Protein AF-0000000086882207 (afdb_homodimer)

Foldseek 3Di:
DEKEAEAQQCQVVLLVCQVVVCVVVVAQEYEYQENCADLVSCVSQDDPRHHYAYEYDPRHPPQVSNCVSNVNRYYHDQDWDADPNFTETGHADCPCVVVVLVVPPGQEYEYEPVLDWDWDDDPNYIYTYLRHQNCPPVVWHWMWDADPVVGDIDIDTD/DEKEAEAQQCQVVLLVCQVVVCVVVVAQEYEYQENCADLVSCVSQDDPRHHYAYEYDPRHPPQVSNCVSNVNRYYHDQDWDADPNFTETGHEDCPCVVVVLVVPPGQEYEYEPVLDWDWDDDPNYIYTYLRHQNCPPVVWHWMWDADPVVGDIDIDTD

Sequence (316 aa):
MWLLISDTHDNLDKLKKLPNIIKKNSIKTIFHCGDFISPFTLKFFMYENVDFYGVFGNNDGERVILSQKSNVSIVPGPRFLEINNKKIYMMHEPYSLKAAKNSKLYDYIFFGHTHEKFHEQMNNTQIINPGEGSGWLTNQATYVIINPENNKIEFKVLMWLLISDTHDNLDKLKKLPNIIKKNSIKTIFHCGDFISPFTLKFFMYENVDFYGVFGNNDGERVILSQKSNVSIVPGPRFLEINNKKIYMMHEPYSLKAAKNSKLYDYIFFGHTHEKFHEQMNNTQIINPGEGSGWLTNQATYVIINPENNKIEFKVL

InterPro domains:
  IPR000979 Phosphodiesterase MJ0936/Vps29 [TIGR00040] (3-155)
  IPR024654 Calcineurin-like phosphoesterase domain, lpxH-type [PF12850] (3-150)
  IPR029052 Metallo-dependent phosphatase-like [G3DSA:3.60.21.10] (2-157)
  IPR029052 Metallo-dependent phosphatase-like [SSF56300] (2-156)
  IPR041802 YfcE-like, metallophosphatase domain [cd00841] (1-156)
  IPR053193 Metallophosphoesterase YfcE-like [PTHR43165] (2-155)

Organism: NCBI:txid2108365

Nearest PDB structures (foldseek):
  1s3l-assembly1_A  TM=9.178E-01  e=1.837E-16  Methanocaldococcus jannaschii
  3ck2-assembly1_A  TM=7.327E-01  e=6.158E-09  Streptococcus pneumoniae TIGR4
  2a22-assembly1_A  TM=6.889E-01  e=3.740E-09  Cryptosporidium parvum
  6vab-assembly1_C  TM=6.475E-01  e=1.079E-08  Mus musculus
  5xch-assembly2_B  TM=6.445E-01  e=1.669E-08  Entamoeba histolytica

Structure (mmCIF, N/CA/C/O backbone):
data_AF-0000000086882207-model_v1
#
loop_
_entity.id
_entity.type
_entity.pdbx_description
1 polymer Phosphoesterase
#
loop_
_atom_site.group_PDB
_atom_site.id
_atom_site.type_symbol
_atom_site.label_atom_id
_atom_site.label_alt_id
_atom_site.label_comp_id
_atom_site.label_asym_id
_atom_site.label_entity_id
_atom_site.label_seq_id
_atom_site.pdbx_PDB_ins_code
_atom_site.Cartn_x
_atom_site.Cartn_y
_atom_site.Cartn_z
_atom_site.occupancy
_atom_site.B_iso_or_equiv
_atom_site.auth_seq_id
_atom_site.auth_comp_id
_atom_site.auth_asym_id
_atom_site.auth_atom_id
_atom_site.pdbx_PDB_model_num
ATOM 1 N N . MET A 1 1 ? 6.859 26.109 9.5 1 97.44 1 MET A N 1
ATOM 2 C CA . MET A 1 1 ? 5.984 25.672 8.414 1 97.44 1 MET A CA 1
ATOM 3 C C . MET A 1 1 ? 5.484 24.25 8.656 1 97.44 1 MET A C 1
ATOM 5 O O . MET A 1 1 ? 6.145 23.453 9.336 1 97.44 1 MET A O 1
ATOM 9 N N . TRP A 1 2 ? 4.246 24.047 8.25 1 98.81 2 TRP A N 1
ATOM 10 C CA . TRP A 1 2 ? 3.643 22.719 8.328 1 98.81 2 TRP A CA 1
ATOM 11 C C . TRP A 1 2 ? 3.58 22.062 6.949 1 98.81 2 TRP A C 1
ATOM 13 O O . TRP A 1 2 ? 3.484 22.75 5.934 1 98.81 2 TRP A O 1
ATOM 23 N N . LEU A 1 3 ? 3.742 20.781 6.941 1 98.88 3 LEU A N 1
ATOM 24 C CA . LEU A 1 3 ? 3.525 19.984 5.738 1 98.88 3 LEU A CA 1
ATOM 25 C C . LEU A 1 3 ? 2.334 19.047 5.918 1 98.88 3 LEU A C 1
ATOM 27 O O . LEU A 1 3 ? 2.264 18.297 6.902 1 98.88 3 LEU A O 1
ATOM 31 N N . LEU A 1 4 ? 1.346 19.141 5.066 1 98.94 4 LEU A N 1
ATOM 32 C CA . LEU A 1 4 ? 0.179 18.266 5.031 1 98.94 4 LEU A CA 1
ATOM 33 C C . LEU A 1 4 ? 0.221 17.344 3.811 1 98.94 4 LEU A C 1
ATOM 35 O O . LEU A 1 4 ? 0.372 17.828 2.682 1 98.94 4 LEU A O 1
ATOM 39 N N . ILE A 1 5 ? 0.151 16.047 4.02 1 98.94 5 ILE A N 1
ATOM 40 C CA . ILE A 1 5 ? 0.196 15.062 2.941 1 98.94 5 ILE A CA 1
ATOM 41 C C . ILE A 1 5 ? -0.741 13.898 3.264 1 98.94 5 ILE A C 1
ATOM 43 O O . ILE A 1 5 ? -1.212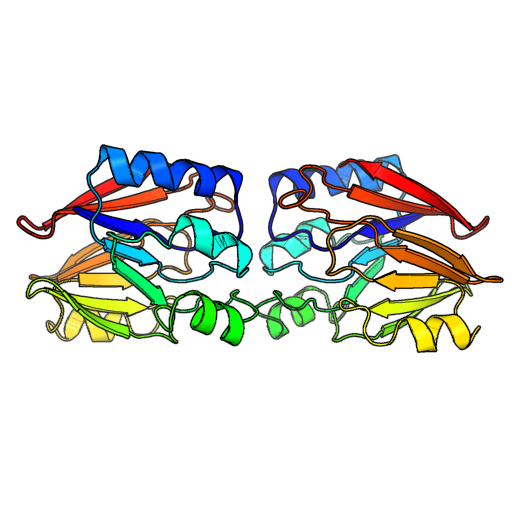 13.773 4.395 1 98.94 5 ILE A O 1
ATOM 47 N N . SER A 1 6 ? -1.17 13.164 2.303 1 98.94 6 SER A N 1
ATOM 48 C CA . SER A 1 6 ? -2.082 12.039 2.461 1 98.94 6 SER A CA 1
ATOM 49 C C . SER A 1 6 ? -1.93 11.039 1.317 1 98.94 6 SER A C 1
ATOM 51 O O . SER A 1 6 ? -1.337 11.359 0.284 1 98.94 6 SER A O 1
ATOM 53 N N . ASP A 1 7 ? -2.352 9.805 1.537 1 98.88 7 ASP A N 1
ATOM 54 C CA . ASP A 1 7 ? -2.512 8.812 0.478 1 98.88 7 ASP A CA 1
ATOM 55 C C . ASP A 1 7 ? -1.207 8.617 -0.288 1 98.88 7 ASP A C 1
ATOM 57 O O . ASP A 1 7 ? -1.186 8.688 -1.519 1 98.88 7 ASP A O 1
ATOM 61 N N . THR A 1 8 ? -0.137 8.328 0.469 1 98.81 8 THR A N 1
ATOM 62 C CA . THR A 1 8 ? 1.176 8.141 -0.138 1 98.81 8 THR A CA 1
ATOM 63 C C . THR A 1 8 ? 1.303 6.734 -0.727 1 98.81 8 THR A C 1
ATOM 65 O O . THR A 1 8 ? 2.135 6.5 -1.605 1 98.81 8 THR A O 1
ATOM 68 N N . HIS A 1 9 ? 0.56 5.766 -0.267 1 98.75 9 HIS A N 1
ATOM 69 C CA . HIS A 1 9 ? 0.37 4.457 -0.881 1 98.75 9 HIS A CA 1
ATOM 70 C C . HIS A 1 9 ? 1.707 3.822 -1.249 1 98.75 9 HIS A C 1
ATOM 72 O O . HIS A 1 9 ? 1.881 3.336 -2.369 1 98.75 9 HIS A O 1
ATOM 78 N N . ASP A 1 10 ? 2.67 3.787 -0.393 1 98.62 10 ASP A N 1
ATOM 79 C CA . ASP A 1 10 ? 3.951 3.09 -0.462 1 98.62 10 ASP A CA 1
ATOM 80 C C . ASP A 1 10 ? 4.797 3.609 -1.62 1 98.62 10 ASP A C 1
ATOM 82 O O . ASP A 1 10 ? 5.793 2.986 -1.998 1 98.62 10 ASP A O 1
ATOM 86 N N . ASN A 1 11 ? 4.441 4.746 -2.254 1 98.62 11 ASN A N 1
ATOM 87 C CA . ASN A 1 11 ? 5.25 5.203 -3.383 1 98.62 11 ASN A CA 1
ATOM 88 C C . ASN A 1 11 ? 6.582 5.785 -2.92 1 98.62 11 ASN A C 1
ATOM 90 O O . ASN A 1 11 ? 6.699 6.996 -2.723 1 98.62 11 ASN A O 1
ATOM 94 N N . LEU A 1 12 ? 7.613 4.977 -2.887 1 98.31 12 LEU A N 1
ATOM 95 C CA . LEU A 1 12 ? 8.906 5.359 -2.342 1 98.31 12 LEU A CA 1
ATOM 96 C C . LEU A 1 12 ? 9.609 6.359 -3.258 1 98.31 12 LEU A C 1
ATOM 98 O O . LEU A 1 12 ? 10.375 7.207 -2.793 1 98.31 12 LEU A O 1
ATOM 102 N N . ASP A 1 13 ? 9.336 6.262 -4.555 1 97.88 13 ASP A N 1
ATOM 103 C CA . ASP A 1 13 ? 9.938 7.23 -5.465 1 97.88 13 ASP A CA 1
ATOM 104 C C . ASP A 1 13 ? 9.531 8.656 -5.094 1 97.88 13 ASP A C 1
ATOM 106 O O . ASP A 1 13 ? 10.328 9.586 -5.199 1 97.88 13 ASP A O 1
ATOM 110 N N . LYS A 1 14 ? 8.328 8.844 -4.691 1 98.62 14 LYS A N 1
ATOM 111 C CA . LYS A 1 14 ? 7.844 10.156 -4.277 1 98.62 14 LYS A CA 1
ATOM 112 C C . LYS A 1 14 ? 8.305 10.484 -2.861 1 98.62 14 LYS A C 1
ATOM 114 O O . LYS A 1 14 ? 8.758 11.602 -2.598 1 98.62 14 LYS A O 1
ATOM 119 N N . LEU A 1 15 ? 8.273 9.5 -1.969 1 98.5 15 LEU A N 1
ATOM 120 C CA . LEU A 1 15 ? 8.578 9.727 -0.56 1 98.5 15 LEU A CA 1
ATOM 121 C C . LEU A 1 15 ? 10.039 10.109 -0.372 1 98.5 15 LEU A C 1
ATOM 123 O O . LEU A 1 15 ? 10.375 10.883 0.525 1 98.5 15 LEU A O 1
ATOM 127 N N . LYS A 1 16 ? 10.836 9.633 -1.263 1 98.12 16 LYS A N 1
ATOM 128 C CA . LYS A 1 16 ? 12.273 9.906 -1.186 1 98.12 16 LYS A CA 1
ATOM 129 C C . LYS A 1 16 ? 12.555 11.398 -1.355 1 98.12 16 LYS A C 1
ATOM 131 O O . LYS A 1 16 ? 13.648 11.867 -1.036 1 98.12 16 LYS A O 1
ATOM 136 N N . LYS A 1 17 ? 11.672 12.133 -1.793 1 98.31 17 LYS A N 1
ATOM 137 C CA . LYS A 1 17 ? 11.844 13.57 -2.016 1 98.31 17 LYS A CA 1
ATOM 138 C C . LYS A 1 17 ? 11.555 14.359 -0.744 1 98.31 17 LYS A C 1
ATOM 140 O O . LYS A 1 17 ? 11.898 15.539 -0.647 1 98.31 17 LYS A O 1
ATOM 145 N N . LEU A 1 18 ? 10.953 13.805 0.231 1 97.94 18 LEU A N 1
ATOM 146 C CA . LEU A 1 18 ? 10.422 14.492 1.402 1 97.94 18 LEU A CA 1
ATOM 147 C C . LEU A 1 18 ? 11.547 15.125 2.215 1 97.94 18 LEU A C 1
ATOM 149 O O . LEU A 1 18 ? 11.43 16.266 2.654 1 97.94 18 LEU A O 1
ATOM 153 N N . PRO A 1 19 ? 12.695 14.422 2.408 1 97.31 19 PRO A N 1
ATOM 154 C CA . PRO A 1 19 ? 13.766 15.031 3.209 1 97.31 19 PRO A CA 1
ATOM 155 C C . PRO A 1 19 ? 14.203 16.391 2.668 1 97.31 19 PRO A C 1
ATOM 157 O O . PRO A 1 19 ? 14.367 17.344 3.436 1 97.31 19 PRO A O 1
ATOM 160 N N . ASN A 1 20 ? 14.391 16.484 1.402 1 97.94 20 ASN A N 1
ATOM 161 C CA . ASN A 1 20 ? 14.781 17.75 0.798 1 97.94 20 ASN A CA 1
ATOM 162 C C . ASN A 1 20 ? 13.703 18.812 0.966 1 97.94 20 ASN A C 1
ATOM 164 O O . ASN A 1 20 ? 14.008 19.984 1.227 1 97.94 20 ASN A O 1
ATOM 168 N N . ILE A 1 21 ? 12.484 18.438 0.81 1 98.25 21 ILE A N 1
ATOM 169 C CA . ILE A 1 21 ? 11.352 19.344 0.95 1 98.25 21 ILE A CA 1
ATOM 170 C C . ILE A 1 21 ? 11.289 19.875 2.381 1 98.25 21 ILE A C 1
ATOM 172 O O . ILE A 1 21 ? 11.086 21.062 2.6 1 98.25 21 ILE A O 1
ATOM 176 N N . ILE A 1 22 ? 11.484 19 3.342 1 98.12 22 ILE A N 1
ATOM 177 C CA . ILE A 1 22 ? 11.445 19.359 4.758 1 98.12 22 ILE A CA 1
ATOM 178 C C . ILE A 1 22 ? 12.547 20.375 5.07 1 98.12 22 ILE A C 1
ATOM 180 O O . ILE A 1 22 ? 12.289 21.391 5.703 1 98.12 22 ILE A O 1
ATOM 184 N N . LYS A 1 23 ? 13.68 20.125 4.543 1 97.25 23 LYS A N 1
ATOM 185 C CA . LYS A 1 23 ? 14.82 21 4.781 1 97.25 23 LYS A CA 1
ATOM 186 C C . LYS A 1 23 ? 14.625 22.344 4.098 1 97.25 23 LYS A C 1
ATOM 188 O O . LYS A 1 23 ? 14.75 23.406 4.73 1 97.25 23 LYS A O 1
ATOM 193 N N . LYS A 1 24 ? 14.266 22.266 2.867 1 97.88 24 LYS A N 1
ATOM 194 C CA . LYS A 1 24 ? 14.164 23.469 2.045 1 97.88 24 LYS A CA 1
ATOM 195 C C . LYS A 1 24 ? 13.102 24.422 2.586 1 97.88 24 LYS A C 1
ATOM 197 O O . LYS A 1 24 ? 13.25 25.641 2.498 1 97.88 24 LYS A O 1
ATOM 202 N N . ASN A 1 25 ? 12.109 23.875 3.18 1 97.81 25 ASN A N 1
ATOM 203 C CA . ASN A 1 25 ? 10.984 24.703 3.607 1 97.81 25 ASN A CA 1
ATOM 204 C C . ASN A 1 25 ? 10.969 24.891 5.121 1 97.81 25 ASN A C 1
ATOM 206 O O . ASN A 1 25 ? 10.016 25.453 5.672 1 97.81 25 ASN A O 1
ATOM 210 N N . SER A 1 26 ? 12 24.344 5.809 1 97.56 26 SER A N 1
ATOM 211 C CA . SER A 1 26 ? 12.094 24.438 7.262 1 97.56 26 SER A CA 1
ATOM 212 C C . SER A 1 26 ? 10.828 23.922 7.938 1 97.56 26 SER A C 1
ATOM 214 O O . SER A 1 26 ? 10.258 24.594 8.797 1 97.56 26 SER A O 1
ATOM 216 N N . ILE A 1 27 ? 10.383 22.797 7.531 1 98.5 27 ILE A N 1
ATOM 217 C CA . ILE A 1 27 ? 9.18 22.156 8.062 1 98.5 27 ILE A CA 1
ATOM 218 C C . ILE A 1 27 ? 9.406 21.797 9.531 1 98.5 27 ILE A C 1
ATOM 220 O O . ILE A 1 27 ? 10.43 21.203 9.883 1 98.5 27 ILE A O 1
ATOM 224 N N . LYS A 1 28 ? 8.422 22.125 10.328 1 98.25 28 LYS A N 1
ATOM 225 C CA . LYS A 1 28 ? 8.531 21.812 11.758 1 98.25 28 LYS A CA 1
ATOM 226 C C . LYS A 1 28 ? 7.496 20.766 12.172 1 98.25 28 LYS A C 1
ATOM 228 O O . LYS A 1 28 ? 7.621 20.141 13.227 1 98.25 28 LYS A O 1
ATOM 233 N N . THR A 1 29 ? 6.43 20.641 11.414 1 98.69 29 THR A N 1
ATOM 234 C CA . THR A 1 29 ? 5.367 19.688 11.719 1 98.69 29 THR A CA 1
ATOM 235 C C . THR A 1 29 ? 4.844 19.047 10.438 1 98.69 29 THR A C 1
ATOM 237 O O . THR A 1 29 ? 4.645 19.719 9.43 1 98.69 29 THR A O 1
ATOM 240 N N . ILE A 1 30 ? 4.68 17.75 10.445 1 98.88 30 ILE A N 1
ATOM 241 C CA . ILE A 1 30 ? 4.102 16.984 9.344 1 98.88 30 ILE A CA 1
ATOM 242 C C . ILE A 1 30 ? 2.77 16.375 9.773 1 98.88 30 ILE A C 1
ATOM 244 O O . ILE A 1 30 ? 2.666 15.805 10.859 1 98.88 30 ILE A O 1
ATOM 248 N N . PHE A 1 31 ? 1.726 16.578 8.969 1 98.88 31 PHE A N 1
ATOM 249 C CA . PHE A 1 31 ? 0.43 15.922 9.109 1 98.88 31 PHE A CA 1
ATOM 250 C C . PHE A 1 31 ? 0.186 14.945 7.965 1 98.88 31 PHE A C 1
ATOM 252 O O . PHE A 1 31 ? 0.318 15.312 6.797 1 98.88 31 PHE A O 1
ATOM 259 N N . HIS A 1 32 ? -0.104 13.711 8.234 1 98.94 32 HIS A N 1
ATOM 260 C CA . HIS A 1 32 ? -0.452 12.719 7.227 1 98.94 32 HIS A CA 1
ATOM 261 C C . HIS A 1 32 ? -1.849 12.156 7.465 1 98.94 32 HIS A C 1
ATOM 263 O O . HIS A 1 32 ? -2.113 11.57 8.516 1 98.94 32 HIS A O 1
ATOM 269 N N . CYS A 1 33 ? -2.713 12.305 6.461 1 98.94 33 CYS A N 1
ATOM 270 C CA . CYS A 1 33 ? -4.121 11.984 6.652 1 98.94 33 CYS A CA 1
ATOM 271 C C . CYS A 1 33 ? -4.41 10.539 6.254 1 98.94 33 CYS A C 1
ATOM 273 O O . CYS A 1 33 ? -5.512 10.219 5.805 1 98.94 33 CYS A O 1
ATOM 275 N N . GLY A 1 34 ? -3.475 9.688 6.332 1 98.81 34 GLY A N 1
ATOM 276 C CA . GLY A 1 34 ? -3.734 8.258 6.23 1 98.81 34 GLY A CA 1
ATOM 277 C C . GLY A 1 34 ? -3.396 7.688 4.867 1 98.81 34 GLY A C 1
ATOM 278 O O . GLY A 1 34 ? -3.082 8.43 3.938 1 98.81 34 GLY A O 1
ATOM 279 N N . ASP A 1 35 ? -3.406 6.336 4.832 1 98.81 35 ASP A N 1
ATOM 280 C CA . ASP A 1 35 ? -3.027 5.52 3.684 1 98.81 35 ASP A CA 1
ATOM 281 C C . ASP A 1 35 ? -1.53 5.629 3.404 1 98.81 35 ASP A C 1
ATOM 283 O O . ASP A 1 35 ? -1.121 5.887 2.271 1 98.81 35 ASP A O 1
ATOM 287 N N . PHE A 1 36 ? -0.751 5.395 4.508 1 98.12 36 PHE A N 1
ATOM 288 C CA . PHE A 1 36 ? 0.684 5.141 4.453 1 98.12 36 PHE A CA 1
ATOM 289 C C . PHE A 1 36 ? 0.974 3.805 3.783 1 98.12 36 PHE A C 1
ATOM 291 O O . PHE A 1 36 ? 1.859 3.711 2.932 1 98.12 36 PHE A O 1
ATOM 298 N N . ILE A 1 37 ? 0.297 2.914 4.23 1 98.25 37 ILE A N 1
ATOM 299 C CA . ILE A 1 37 ? 0.248 1.495 3.895 1 98.25 37 ILE A CA 1
ATOM 300 C C . ILE A 1 37 ? 1.196 0.716 4.801 1 98.25 37 ILE A C 1
ATOM 302 O O . ILE A 1 37 ? 0.776 0.166 5.824 1 98.25 37 ILE A O 1
ATOM 306 N N . SER A 1 38 ? 2.521 0.82 4.547 1 98.38 38 SER A N 1
ATOM 307 C CA . SER A 1 38 ? 3.461 -0.106 5.172 1 98.38 38 SER A CA 1
ATOM 308 C C . SER A 1 38 ? 4.344 0.606 6.195 1 98.38 38 SER A C 1
ATOM 310 O O . SER A 1 38 ? 4.723 1.763 5.996 1 98.38 38 SER A O 1
ATOM 312 N N . PRO A 1 39 ? 4.82 -0.104 7.203 1 98.12 39 PRO A N 1
ATOM 313 C CA . PRO A 1 39 ? 5.699 0.475 8.227 1 98.12 39 PRO A CA 1
ATOM 314 C C . PRO A 1 39 ? 7.027 0.967 7.652 1 98.12 39 PRO A C 1
ATOM 316 O O . PRO A 1 39 ? 7.629 1.898 8.195 1 98.12 39 PRO A O 1
ATOM 319 N N . PHE A 1 40 ? 7.441 0.403 6.535 1 97.31 40 PHE A N 1
ATOM 320 C CA . PHE A 1 40 ? 8.758 0.783 6.035 1 97.31 40 PHE A CA 1
ATOM 321 C C . PHE A 1 40 ? 8.727 2.186 5.438 1 97.31 40 PHE A C 1
ATOM 323 O O . PHE A 1 40 ? 9.773 2.762 5.145 1 97.31 40 PHE A O 1
ATOM 330 N N . THR A 1 41 ? 7.574 2.812 5.305 1 98.12 41 THR A N 1
ATOM 331 C CA . THR A 1 41 ? 7.488 4.172 4.785 1 98.12 41 THR A CA 1
ATOM 332 C C . THR A 1 41 ? 7.715 5.191 5.902 1 98.12 41 THR A C 1
ATOM 334 O O . THR A 1 41 ? 7.957 6.371 5.633 1 98.12 41 THR A O 1
ATOM 337 N N . LEU A 1 42 ? 7.684 4.809 7.152 1 97.94 42 LEU A N 1
ATOM 338 C CA . LEU A 1 42 ? 7.672 5.715 8.297 1 97.94 42 LEU A CA 1
ATOM 339 C C . LEU A 1 42 ? 8.977 6.496 8.383 1 97.94 42 LEU A C 1
ATOM 341 O O . LEU A 1 42 ? 8.992 7.633 8.867 1 97.94 42 LEU A O 1
ATOM 345 N N . LYS A 1 43 ? 10.023 5.934 7.891 1 97.56 43 LYS A N 1
ATOM 346 C CA . LYS A 1 43 ? 11.336 6.57 7.953 1 97.56 43 LYS A CA 1
ATOM 347 C C . LYS A 1 43 ? 11.328 7.906 7.215 1 97.56 43 LYS A C 1
ATOM 349 O O . LYS A 1 43 ? 12.164 8.773 7.488 1 97.56 43 LYS A O 1
ATOM 354 N N . PHE A 1 44 ? 10.43 8.109 6.301 1 98 44 PHE A N 1
ATOM 355 C CA . PHE A 1 44 ? 10.391 9.328 5.508 1 98 44 PHE A CA 1
ATOM 356 C C . PHE A 1 44 ? 9.578 10.406 6.219 1 98 44 PHE A C 1
ATOM 358 O O . PHE A 1 44 ? 9.5 11.547 5.75 1 98 44 PHE A O 1
ATOM 365 N N . PHE A 1 45 ? 9 10.094 7.395 1 97.62 45 PHE A N 1
ATOM 366 C CA . PHE A 1 45 ? 8.141 11.039 8.102 1 97.62 45 PHE A CA 1
ATOM 367 C C . PHE A 1 45 ? 8.68 11.312 9.508 1 97.62 45 PHE A C 1
ATOM 369 O O . PHE A 1 45 ? 8.273 12.281 10.148 1 97.62 45 PHE A O 1
ATOM 376 N N . MET A 1 46 ? 9.508 10.383 9.961 1 97.25 46 MET A N 1
ATOM 377 C CA . MET A 1 46 ? 10 10.469 11.336 1 97.25 46 MET A CA 1
ATOM 378 C C . MET A 1 46 ? 11.367 11.148 11.375 1 97.25 46 MET A C 1
ATOM 380 O O . MET A 1 46 ? 12.367 10.562 10.969 1 97.25 46 MET A O 1
ATOM 384 N N . TYR A 1 47 ? 11.375 12.375 11.875 1 96.12 47 TYR A N 1
ATOM 385 C CA . TYR A 1 47 ? 12.586 13.172 12 1 96.12 47 TYR A CA 1
ATOM 386 C C . TYR A 1 47 ? 12.742 13.711 13.414 1 96.12 47 TYR A C 1
ATOM 388 O O . TYR A 1 47 ? 11.742 13.992 14.086 1 96.12 47 TYR A O 1
ATOM 396 N N . GLU A 1 48 ? 13.852 13.852 14.07 1 91.62 48 GLU A N 1
ATOM 397 C CA . GLU A 1 48 ? 14.117 14.289 15.438 1 91.62 48 GLU A CA 1
ATOM 398 C C . GLU A 1 48 ? 13.539 15.68 15.695 1 91.62 48 GLU A C 1
ATOM 400 O O . GLU A 1 48 ? 12.977 15.938 16.766 1 91.62 48 GLU A O 1
ATOM 405 N N . ASN A 1 49 ? 13.609 16.609 14.805 1 94 49 ASN A N 1
ATOM 406 C CA . ASN A 1 49 ? 13.211 17.984 15.07 1 94 49 ASN A CA 1
ATOM 407 C C . ASN A 1 49 ? 11.969 18.375 14.258 1 94 49 ASN A C 1
ATOM 409 O O . ASN A 1 49 ? 11.742 19.547 14 1 94 49 ASN A O 1
ATOM 413 N N . VAL A 1 50 ? 11.258 17.375 13.953 1 98.06 50 VAL A N 1
ATOM 414 C CA . VAL A 1 50 ? 10.016 17.609 13.219 1 98.06 50 VAL A CA 1
ATOM 415 C C . VAL A 1 50 ? 8.883 16.812 13.867 1 98.06 50 VAL A C 1
ATOM 417 O O . VAL A 1 50 ? 8.977 15.594 14.008 1 98.06 50 VAL A O 1
ATOM 420 N N . ASP A 1 51 ? 7.855 17.453 14.352 1 98.25 51 ASP A N 1
ATOM 421 C CA . ASP A 1 51 ? 6.691 16.75 14.898 1 98.25 51 ASP A CA 1
ATOM 422 C C . ASP A 1 51 ? 5.91 16.031 13.805 1 98.25 51 ASP A C 1
ATOM 424 O O . ASP A 1 51 ? 5.789 16.547 12.688 1 98.25 51 ASP A O 1
ATOM 428 N N . PHE A 1 52 ? 5.418 14.906 14.148 1 98.69 52 PHE A N 1
ATOM 429 C CA . PHE A 1 52 ? 4.648 14.117 13.195 1 98.69 52 PHE A CA 1
ATOM 430 C C . PHE A 1 52 ? 3.318 13.68 13.797 1 98.69 52 PHE A C 1
ATOM 432 O O . PHE A 1 52 ? 3.279 13.164 14.914 1 98.69 52 PHE A O 1
ATOM 439 N N . TYR A 1 53 ? 2.215 13.898 13.062 1 98.75 53 TYR A N 1
ATOM 440 C CA . TYR A 1 53 ? 0.877 13.461 13.445 1 98.75 53 TYR A CA 1
ATOM 441 C C . TYR A 1 53 ? 0.171 12.773 12.289 1 98.75 53 TYR A C 1
ATOM 443 O O . TYR A 1 53 ? 0.05 13.344 11.195 1 98.75 53 TYR A O 1
ATOM 451 N N . GLY A 1 54 ? -0.257 11.594 12.5 1 98.81 54 GLY A N 1
ATOM 452 C CA . GLY A 1 54 ? -0.949 10.852 11.461 1 98.81 54 GLY A CA 1
ATOM 453 C C . GLY A 1 54 ? -2.244 10.219 11.938 1 98.81 54 GLY A C 1
ATOM 454 O O . GLY A 1 54 ? -2.43 10 13.133 1 98.81 54 GLY A O 1
ATOM 455 N N . VAL A 1 55 ? -3.17 9.984 11.008 1 98.88 55 VAL A N 1
ATOM 456 C CA . VAL A 1 55 ? -4.332 9.133 11.234 1 98.88 55 VAL A CA 1
ATOM 457 C C . VAL A 1 55 ? -4.301 7.949 10.266 1 98.88 55 VAL A C 1
ATOM 459 O O . VAL A 1 55 ? -3.676 8.023 9.203 1 98.88 55 VAL A O 1
ATOM 462 N N . PHE A 1 56 ? -4.969 6.859 10.641 1 98.69 56 PHE A N 1
ATOM 463 C CA . PHE A 1 56 ? -5.051 5.695 9.766 1 98.69 56 PHE A CA 1
ATOM 464 C C . PHE A 1 56 ? -6.004 5.957 8.609 1 98.69 56 PHE A C 1
ATOM 466 O O . PHE A 1 56 ? -7.062 6.566 8.789 1 98.69 56 PHE A O 1
ATOM 473 N N . GLY A 1 57 ? -5.578 5.559 7.418 1 98.56 57 GLY A N 1
ATOM 474 C CA . GLY A 1 57 ? -6.484 5.484 6.281 1 98.56 57 GLY A CA 1
ATOM 475 C C . GLY A 1 57 ? -7.125 4.117 6.117 1 98.56 57 GLY A C 1
ATOM 476 O O . GLY A 1 57 ? -6.867 3.209 6.906 1 98.56 57 GLY A O 1
ATOM 477 N N . ASN A 1 58 ? -7.953 3.941 5.121 1 97.94 58 ASN A N 1
ATOM 478 C CA . ASN A 1 58 ? -8.719 2.713 4.934 1 97.94 58 ASN A CA 1
ATOM 479 C C . ASN A 1 58 ? -7.859 1.604 4.332 1 97.94 58 ASN A C 1
ATOM 481 O O . ASN A 1 58 ? -8.234 0.432 4.371 1 97.94 58 ASN A O 1
ATOM 485 N N . ASN A 1 59 ? -6.695 1.91 3.809 1 98.38 59 ASN A N 1
ATOM 486 C CA . ASN A 1 59 ? -5.848 0.886 3.209 1 98.38 59 ASN A CA 1
ATOM 487 C C . ASN A 1 59 ? -4.641 0.574 4.09 1 98.38 59 ASN A C 1
ATOM 489 O O . ASN A 1 59 ? -3.803 -0.256 3.73 1 98.38 59 ASN A O 1
ATOM 493 N N . ASP A 1 60 ? -4.465 1.223 5.168 1 98.25 60 ASP A N 1
ATOM 494 C CA . ASP A 1 60 ? -3.318 0.978 6.035 1 98.25 60 ASP A CA 1
ATOM 495 C C . ASP A 1 60 ? -3.389 -0.414 6.66 1 98.25 60 ASP A C 1
ATOM 497 O O . ASP A 1 60 ? -4.383 -0.763 7.301 1 98.25 60 ASP A O 1
ATOM 501 N N . GLY A 1 61 ? -2.367 -1.135 6.402 1 95.69 61 GLY A N 1
ATOM 502 C CA . GLY A 1 61 ? -2.18 -2.41 7.074 1 95.69 61 GLY A CA 1
ATOM 503 C C . GLY A 1 61 ? -1.226 -2.332 8.25 1 95.69 61 GLY A C 1
ATOM 504 O O . GLY A 1 61 ? -0.612 -1.289 8.492 1 95.69 61 GLY A O 1
ATOM 505 N N . GLU A 1 62 ? -1.091 -3.395 8.992 1 96.81 62 GLU A N 1
ATOM 506 C CA . GLU A 1 62 ? -0.182 -3.469 10.133 1 96.81 62 GLU A CA 1
ATOM 507 C C . GLU A 1 62 ? -0.33 -2.248 11.039 1 96.81 62 GLU A C 1
ATOM 509 O O . GLU A 1 62 ? 0.66 -1.594 11.375 1 96.81 62 GLU A O 1
ATOM 514 N N . ARG A 1 63 ? -1.571 -1.92 11.352 1 96.25 63 ARG A N 1
ATOM 515 C CA . ARG A 1 63 ? -1.899 -0.698 12.078 1 96.25 63 ARG A CA 1
ATOM 516 C C . ARG A 1 63 ? -1.201 -0.663 13.438 1 96.25 63 ARG A C 1
ATOM 518 O O . ARG A 1 63 ? -0.737 0.392 13.875 1 96.25 63 ARG A O 1
ATOM 525 N N . VAL A 1 64 ? -1.077 -1.793 14.078 1 96.88 64 VAL A N 1
ATOM 526 C CA . VAL A 1 64 ? -0.411 -1.866 15.375 1 96.88 64 VAL A CA 1
ATOM 527 C C . VAL A 1 64 ? 1.062 -1.496 15.219 1 96.88 64 VAL A C 1
ATOM 529 O O . VAL A 1 64 ? 1.587 -0.682 15.977 1 96.88 64 VAL A O 1
ATOM 532 N N . ILE A 1 65 ? 1.695 -2.057 14.242 1 97 65 ILE A N 1
ATOM 533 C CA . ILE A 1 65 ? 3.111 -1.796 14.016 1 97 65 ILE A CA 1
ATOM 534 C C . ILE A 1 65 ? 3.305 -0.348 13.57 1 97 65 ILE A C 1
ATOM 536 O O . ILE A 1 65 ? 4.227 0.331 14.031 1 97 65 ILE A O 1
ATOM 540 N N . LEU A 1 66 ? 2.482 0.131 12.672 1 97 66 LEU A N 1
ATOM 541 C CA . LEU A 1 66 ? 2.529 1.526 12.258 1 97 66 LEU A CA 1
ATOM 542 C C . LEU A 1 66 ? 2.443 2.459 13.461 1 97 66 LEU A C 1
ATOM 544 O O . LEU A 1 66 ? 3.223 3.41 13.57 1 97 66 LEU A O 1
ATOM 548 N N . SER A 1 67 ? 1.523 2.199 14.352 1 97.62 67 SER A N 1
ATOM 549 C CA . SER A 1 67 ? 1.328 3.025 15.539 1 97.62 67 SER A CA 1
ATOM 550 C C . SER A 1 67 ? 2.537 2.957 16.469 1 97.62 67 SER A C 1
ATOM 552 O O . SER A 1 67 ? 3.068 3.99 16.875 1 97.62 67 SER A O 1
ATOM 554 N N . GLN A 1 68 ? 3.035 1.768 16.719 1 97.19 68 GLN A N 1
ATOM 555 C CA . GLN A 1 68 ? 4.152 1.567 17.641 1 97.19 68 GLN A CA 1
ATOM 556 C C . GLN A 1 68 ? 5.43 2.195 17.094 1 97.19 68 GLN A C 1
ATOM 558 O O . GLN A 1 68 ? 6.133 2.912 17.812 1 97.19 68 GLN A O 1
ATOM 563 N N . LYS A 1 69 ? 5.695 2.023 15.844 1 96.56 69 LYS A N 1
ATOM 564 C CA . LYS A 1 69 ? 6.93 2.521 15.242 1 96.56 69 LYS A CA 1
ATOM 565 C C . LYS A 1 69 ? 6.895 4.039 15.102 1 96.56 69 LYS A C 1
ATOM 567 O O . LYS A 1 69 ? 7.938 4.676 14.914 1 96.56 69 LYS A O 1
ATOM 572 N N . SER A 1 70 ? 5.746 4.609 15.062 1 96.12 70 SER A N 1
ATOM 573 C CA . SER A 1 70 ? 5.609 6.059 15 1 96.12 70 SER A CA 1
ATOM 574 C C . SER A 1 70 ? 5.523 6.668 16.391 1 96.12 70 SER A C 1
ATOM 576 O O . SER A 1 70 ? 5.184 7.844 16.547 1 96.12 70 SER A O 1
ATOM 578 N N . ASN A 1 71 ? 5.773 5.859 17.5 1 96.25 71 ASN A N 1
ATOM 579 C CA . ASN A 1 71 ? 5.613 6.289 18.891 1 96.25 71 ASN A CA 1
ATOM 580 C C . ASN A 1 71 ? 4.203 6.805 19.156 1 96.25 71 ASN A C 1
ATOM 582 O O . ASN A 1 71 ? 4.031 7.871 19.75 1 96.25 71 ASN A O 1
ATOM 586 N N . VAL A 1 72 ? 3.18 6.141 18.547 1 96 72 VAL A N 1
ATOM 587 C CA . VAL A 1 72 ? 1.748 6.352 18.734 1 96 72 VAL A CA 1
ATOM 588 C C . VAL A 1 72 ? 1.342 7.703 18.156 1 96 72 VAL A C 1
ATOM 590 O O . VAL A 1 72 ? 0.459 8.375 18.688 1 96 72 VAL A O 1
ATOM 593 N N . SER A 1 73 ? 2.119 8.102 17.156 1 97.44 73 SER A N 1
ATOM 594 C CA . SER A 1 73 ? 1.779 9.344 16.484 1 97.44 73 SER A CA 1
ATOM 595 C C . SER A 1 73 ? 0.741 9.109 15.391 1 97.44 73 SER A C 1
ATOM 597 O O . SER A 1 73 ? 0.156 10.062 14.875 1 97.44 73 SER A O 1
ATOM 599 N N . ILE A 1 74 ? 0.57 7.941 15.008 1 98.56 74 ILE A N 1
ATOM 600 C CA . ILE A 1 74 ? -0.506 7.559 14.102 1 98.56 74 ILE A CA 1
ATOM 601 C C . ILE A 1 74 ? -1.63 6.891 14.891 1 98.56 74 ILE A C 1
ATOM 603 O O . ILE A 1 74 ? -1.405 5.891 15.578 1 98.56 74 ILE A O 1
ATOM 607 N N . VAL A 1 75 ? -2.787 7.355 14.781 1 98.44 75 VAL A N 1
ATOM 608 C CA . VAL A 1 75 ? -3.908 6.863 15.57 1 98.44 75 VAL A CA 1
ATOM 609 C C . VAL A 1 75 ? -5.168 6.805 14.711 1 98.44 75 VAL A C 1
ATOM 611 O O . VAL A 1 75 ? -5.191 7.355 13.602 1 98.44 75 VAL A O 1
ATOM 614 N N . PRO A 1 76 ? -6.223 6.07 15.156 1 98 76 PRO A N 1
ATOM 615 C CA . PRO A 1 76 ? -7.5 6.121 14.445 1 98 76 PRO A CA 1
ATOM 616 C C . PRO A 1 76 ? -8.109 7.52 14.414 1 98 76 PRO A C 1
ATOM 618 O O . PRO A 1 76 ? -8.039 8.25 15.414 1 98 76 PRO A O 1
ATOM 621 N N . GLY A 1 77 ? -8.641 7.93 13.266 1 97.62 77 GLY A N 1
ATOM 622 C CA . GLY A 1 77 ? -9.328 9.203 13.148 1 97.62 77 GLY A CA 1
ATOM 623 C C . GLY A 1 77 ? -10.789 9.141 13.539 1 97.62 77 GLY A C 1
ATOM 624 O O . GLY A 1 77 ? -11.352 8.047 13.68 1 97.62 77 GLY A O 1
ATOM 625 N N . PRO A 1 78 ? -11.359 10.148 13.727 1 98.19 78 PRO A N 1
ATOM 626 C CA . PRO A 1 78 ? -10.805 11.5 13.648 1 98.19 78 PRO A CA 1
ATOM 627 C C . PRO A 1 78 ? -9.969 11.867 14.875 1 98.19 78 PRO A C 1
ATOM 629 O O . PRO A 1 78 ? -10.188 11.32 15.961 1 98.19 78 PRO A O 1
ATOM 632 N N . ARG A 1 79 ? -9.031 12.719 14.617 1 98 79 ARG A N 1
ATOM 633 C CA . ARG A 1 79 ? -8.086 13.141 15.648 1 98 79 ARG A CA 1
ATOM 634 C C . ARG A 1 79 ? -8.148 14.648 15.867 1 98 79 ARG A C 1
ATOM 636 O O . ARG A 1 79 ? -8.227 15.422 14.906 1 98 79 ARG A O 1
ATOM 643 N N . PHE A 1 80 ? -8.164 15.078 17.188 1 98.06 80 PHE A N 1
ATOM 644 C CA . PHE A 1 80 ? -8.102 16.484 17.562 1 98.06 80 PHE A CA 1
ATOM 645 C C . PHE A 1 80 ? -6.719 16.844 18.094 1 98.06 80 PHE A C 1
ATOM 647 O O . PHE A 1 80 ? -6.156 16.109 18.906 1 98.06 80 PHE A O 1
ATOM 654 N N . LEU A 1 81 ? -6.199 17.938 17.562 1 98.31 81 LEU A N 1
ATOM 655 C CA . LEU A 1 81 ? -4.895 18.438 17.984 1 98.31 81 LEU A CA 1
ATOM 656 C C . LEU A 1 81 ? -4.941 19.938 18.25 1 98.31 81 LEU A C 1
ATOM 658 O O . LEU A 1 81 ? -5.746 20.641 17.641 1 98.31 81 LEU A O 1
ATOM 662 N N . GLU A 1 82 ? -4.156 20.359 19.156 1 98.06 82 GLU A N 1
ATOM 663 C CA . GLU A 1 82 ? -3.863 21.781 19.328 1 98.06 82 GLU A CA 1
ATOM 664 C C . GLU A 1 82 ? -2.363 22.047 19.234 1 98.06 82 GLU A C 1
ATOM 666 O O . GLU A 1 82 ? -1.589 21.594 20.078 1 98.06 82 GLU A O 1
ATOM 671 N N . ILE A 1 83 ? -2.004 22.734 18.188 1 96.69 83 ILE A N 1
ATOM 672 C CA . ILE A 1 83 ? -0.602 23.031 17.922 1 96.69 83 ILE A CA 1
ATOM 673 C C . ILE A 1 83 ? -0.424 24.531 17.719 1 96.69 83 ILE A C 1
ATOM 675 O O . ILE A 1 83 ? -1.05 25.125 16.844 1 96.69 83 ILE A O 1
ATOM 679 N N . ASN A 1 84 ? 0.457 25.172 18.5 1 92.88 84 ASN A N 1
ATOM 680 C CA . ASN A 1 84 ? 0.698 26.609 18.422 1 92.88 84 ASN A CA 1
ATOM 681 C C . ASN A 1 84 ? -0.607 27.406 18.469 1 92.88 84 ASN A C 1
ATOM 683 O O . ASN A 1 84 ? -0.848 28.266 17.625 1 92.88 84 ASN A O 1
ATOM 687 N N . ASN A 1 85 ? -1.557 26.953 19.312 1 95.81 85 ASN A N 1
ATOM 688 C CA . ASN A 1 85 ? -2.836 27.609 19.578 1 95.81 85 ASN A CA 1
ATOM 689 C C . ASN A 1 85 ? -3.781 27.469 18.375 1 95.81 85 ASN A C 1
ATOM 691 O O . ASN A 1 85 ? -4.688 28.297 18.203 1 95.81 85 ASN A O 1
ATOM 695 N N . LYS A 1 86 ? -3.48 26.594 17.484 1 98.12 86 LYS A N 1
ATOM 696 C CA . LYS A 1 86 ? -4.383 26.25 16.391 1 98.12 86 LYS A CA 1
ATOM 697 C C . LYS A 1 86 ? -5.094 24.938 16.656 1 98.12 86 LYS A C 1
ATOM 699 O O . LYS A 1 86 ? -4.449 23.938 17 1 98.12 86 LYS A O 1
ATOM 704 N N . LYS A 1 87 ? -6.355 25 16.578 1 98.56 87 LYS A N 1
ATOM 705 C CA . LYS A 1 87 ? -7.168 23.797 16.734 1 98.56 87 LYS A CA 1
ATOM 706 C C . LYS A 1 87 ? -7.293 23.047 15.406 1 98.56 87 LYS A C 1
ATOM 708 O O . LYS A 1 87 ? -7.816 23.594 14.43 1 98.56 87 LYS A O 1
ATOM 713 N N . ILE A 1 88 ? -6.855 21.766 15.414 1 98.69 88 ILE A N 1
ATOM 714 C CA . ILE A 1 88 ? -6.797 20.984 14.188 1 98.69 88 ILE A CA 1
ATOM 715 C C . ILE A 1 88 ? -7.648 19.719 14.336 1 98.69 88 ILE A C 1
ATOM 717 O O . ILE A 1 88 ? -7.57 19.031 15.352 1 98.69 88 ILE A O 1
ATOM 721 N N . TYR A 1 89 ? -8.516 19.453 13.359 1 98.81 89 TYR A N 1
ATOM 722 C CA . TYR A 1 89 ? -9.297 18.234 13.234 1 98.81 89 TYR A CA 1
ATOM 723 C C . TYR A 1 89 ? -8.844 17.422 12.031 1 98.81 89 TYR A C 1
ATOM 725 O O . TYR A 1 89 ? -8.914 17.875 10.891 1 98.81 89 TYR A O 1
ATOM 733 N N . MET A 1 90 ? -8.367 16.203 12.25 1 98.62 90 MET A N 1
ATOM 734 C CA . MET A 1 90 ? -7.754 15.383 11.203 1 98.62 90 MET A CA 1
ATOM 735 C C . MET A 1 90 ? -8.516 14.078 11.016 1 98.62 90 MET A C 1
ATOM 737 O O . MET A 1 90 ? -8.859 13.414 11.992 1 98.62 90 MET A O 1
ATOM 741 N N . MET A 1 91 ? -8.789 13.742 9.82 1 98.81 91 MET A N 1
ATOM 742 C CA . MET A 1 91 ? -9.43 12.477 9.469 1 98.81 91 MET A CA 1
ATOM 743 C C . MET A 1 91 ? -8.977 12 8.094 1 98.81 91 MET A C 1
ATOM 745 O O . MET A 1 91 ? -8.359 12.758 7.34 1 98.81 91 MET A O 1
ATOM 749 N N . HIS A 1 92 ? -9.234 10.773 7.848 1 98.88 92 HIS A N 1
ATOM 750 C CA . HIS A 1 92 ? -8.984 10.266 6.504 1 98.88 92 HIS A CA 1
ATOM 751 C C . HIS A 1 92 ? -10.25 10.344 5.645 1 98.88 92 HIS A C 1
ATOM 753 O O . HIS A 1 92 ? -10.336 11.172 4.742 1 98.88 92 HIS A O 1
ATOM 759 N N . GLU A 1 93 ? -11.234 9.516 5.957 1 98.5 93 GLU A N 1
ATOM 760 C CA . GLU A 1 93 ? -12.539 9.633 5.312 1 98.5 93 GLU A CA 1
ATOM 761 C C . GLU A 1 93 ? -13.297 10.859 5.812 1 98.5 93 GLU A C 1
ATOM 763 O O . GLU A 1 93 ? -13.438 11.055 7.023 1 98.5 93 GLU A O 1
ATOM 768 N N . PRO A 1 94 ? -13.781 11.586 4.934 1 98.19 94 PRO A N 1
ATOM 769 C CA . PRO A 1 94 ? -14.438 12.82 5.355 1 98.19 94 PRO A CA 1
ATOM 770 C C . PRO A 1 94 ? -15.883 12.609 5.777 1 98.19 94 PRO A C 1
ATOM 772 O O . PRO A 1 94 ? -16.766 13.383 5.398 1 98.19 94 PRO A O 1
ATOM 775 N N . TYR A 1 95 ? -16.109 11.703 6.617 1 96.69 95 TYR A N 1
ATOM 776 C CA . TYR A 1 95 ? -17.469 11.336 6.996 1 96.69 95 TYR A CA 1
ATOM 777 C C . TYR A 1 95 ? -18.109 12.406 7.867 1 96.69 95 TYR A C 1
ATOM 779 O O . TYR A 1 95 ? -19.312 12.68 7.754 1 96.69 95 TYR A O 1
ATOM 787 N N . SER A 1 96 ? -17.359 13.055 8.695 1 96.94 96 SER A N 1
ATOM 788 C CA . SER A 1 96 ? -17.906 14.039 9.625 1 96.94 96 SER A CA 1
ATOM 789 C C . SER A 1 96 ? -17.562 15.461 9.188 1 96.94 96 SER A C 1
ATOM 791 O O . SER A 1 96 ? -17.578 16.391 10 1 96.94 96 SER A O 1
ATOM 793 N N . LEU A 1 97 ? -17.219 15.555 7.93 1 96.94 97 LEU A N 1
ATOM 794 C CA . LEU A 1 97 ? -16.734 16.828 7.418 1 96.94 97 LEU A CA 1
ATOM 795 C C . LEU A 1 97 ? -17.797 17.922 7.594 1 96.94 97 LEU A C 1
ATOM 797 O O . LEU A 1 97 ? -17.484 19.016 8.078 1 96.94 97 LEU A O 1
ATOM 801 N N . LYS A 1 98 ? -19.016 17.672 7.234 1 95.81 98 LYS A N 1
ATOM 802 C CA . LYS A 1 98 ? -20.078 18.672 7.312 1 95.81 98 LYS A CA 1
ATOM 803 C C . LYS A 1 98 ? -20.281 19.156 8.75 1 95.81 98 LYS A C 1
ATOM 805 O O . LYS A 1 98 ? -20.359 20.359 8.992 1 95.81 98 LYS A O 1
ATOM 810 N N . ALA A 1 99 ? -20.344 18.219 9.633 1 96.81 99 ALA A N 1
ATOM 811 C CA . ALA A 1 99 ? -20.531 18.562 11.039 1 96.81 99 ALA A CA 1
ATOM 812 C C . ALA A 1 99 ? -19.344 19.359 11.57 1 96.81 99 ALA A C 1
ATOM 814 O O . ALA A 1 99 ? -19.516 20.344 12.297 1 96.81 99 ALA A O 1
ATOM 815 N N . ALA A 1 100 ? -18.141 18.938 11.211 1 96.62 100 ALA A N 1
ATOM 816 C CA . ALA A 1 100 ? -16.938 19.609 11.672 1 96.62 100 ALA A CA 1
ATOM 817 C C . ALA A 1 100 ? -16.875 21.047 11.18 1 96.62 100 ALA A C 1
ATOM 819 O O . ALA A 1 100 ? -16.578 21.953 11.953 1 96.62 100 ALA A O 1
ATOM 820 N N . LYS A 1 101 ? -17.156 21.203 9.914 1 93.81 101 LYS A N 1
ATOM 821 C CA . LYS A 1 101 ? -17.078 22.547 9.336 1 93.81 101 LYS A CA 1
ATOM 822 C C . LYS A 1 101 ? -18.109 23.469 9.961 1 93.81 101 LYS A C 1
ATOM 824 O O . LYS A 1 101 ? -17.844 24.641 10.203 1 93.81 101 LYS A O 1
ATOM 829 N N . ASN A 1 102 ? -19.266 22.969 10.289 1 95.06 102 ASN A N 1
ATOM 830 C CA . ASN A 1 102 ? -20.359 23.781 10.82 1 95.06 102 ASN A CA 1
ATOM 831 C C . ASN A 1 102 ? -20.172 24.047 12.312 1 95.06 102 ASN A C 1
ATOM 833 O O . ASN A 1 102 ? -20.797 24.953 12.859 1 95.06 102 ASN A O 1
ATOM 837 N N . SER A 1 103 ? -19.359 23.266 12.898 1 95.19 103 SER A N 1
ATOM 838 C CA . SER A 1 103 ? -19.156 23.422 14.336 1 95.19 103 SER A CA 1
ATOM 839 C C . SER A 1 103 ? -18.453 24.734 14.648 1 95.19 103 SER A C 1
ATOM 841 O O . SER A 1 103 ? -18.562 25.25 15.766 1 95.19 103 SER A O 1
ATOM 843 N N . LYS A 1 104 ? -17.609 25.281 13.812 1 94 104 LYS A N 1
ATOM 844 C CA . LYS A 1 104 ? -16.812 26.5 13.945 1 94 104 LYS A CA 1
ATOM 845 C C . LYS A 1 104 ? -15.797 26.359 15.086 1 94 104 LYS A C 1
ATOM 847 O O . LYS A 1 104 ? -15.391 27.359 15.68 1 94 104 LYS A O 1
ATOM 852 N N . LEU A 1 105 ? -15.438 25.109 15.336 1 96.94 10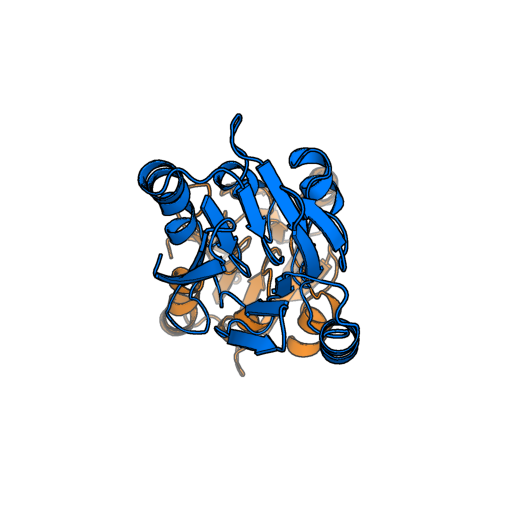5 LEU A N 1
ATOM 853 C CA . LEU A 1 105 ? -14.594 24.844 16.5 1 96.94 105 LEU A CA 1
ATOM 854 C C . LEU A 1 105 ? -13.117 24.781 16.094 1 96.94 105 LEU A C 1
ATOM 856 O O . LEU A 1 105 ? -12.234 24.891 16.953 1 96.94 105 LEU A O 1
ATOM 860 N N . TYR A 1 106 ? -12.844 24.656 14.828 1 98.19 106 TYR A N 1
ATOM 861 C CA . TYR A 1 106 ? -11.492 24.297 14.398 1 98.19 106 TYR A CA 1
ATOM 862 C C . TYR A 1 106 ? -10.906 25.391 13.508 1 98.19 106 TYR A C 1
ATOM 864 O O . TYR A 1 106 ? -11.625 26.031 12.742 1 98.19 106 TYR A O 1
ATOM 872 N N . ASP A 1 107 ? -9.625 25.594 13.648 1 98.31 107 ASP A N 1
ATOM 873 C CA . ASP A 1 107 ? -8.898 26.469 12.727 1 98.31 107 ASP A CA 1
ATOM 874 C C . ASP A 1 107 ? -8.578 25.75 11.422 1 98.31 107 ASP A C 1
ATOM 876 O O . ASP A 1 107 ? -8.594 26.359 10.352 1 98.31 107 ASP A O 1
ATOM 880 N N . TYR A 1 108 ? -8.281 24.438 11.531 1 98.69 108 TYR A N 1
ATOM 881 C CA . TYR A 1 108 ? -7.953 23.594 10.375 1 98.69 108 TYR A CA 1
ATOM 882 C C . TYR A 1 108 ? -8.703 22.281 10.43 1 98.69 108 TYR A C 1
ATOM 884 O O . TYR A 1 108 ? -8.852 21.688 11.508 1 98.69 108 TYR A O 1
ATOM 892 N N . ILE A 1 109 ? -9.211 21.812 9.297 1 98.81 109 ILE A N 1
ATOM 893 C CA . ILE A 1 109 ? -9.719 20.469 9.086 1 98.81 109 ILE A CA 1
ATOM 894 C C . ILE A 1 109 ? -8.953 19.797 7.949 1 98.81 109 ILE A C 1
ATOM 896 O O . ILE A 1 109 ? -8.93 20.297 6.824 1 98.81 109 ILE A O 1
ATOM 900 N N . PHE A 1 110 ? -8.234 18.734 8.242 1 98.88 110 PHE A N 1
ATOM 901 C CA . PHE A 1 110 ? -7.453 17.984 7.273 1 98.88 110 PHE A CA 1
ATOM 902 C C . PHE A 1 110 ? -8.109 16.625 6.984 1 98.88 110 PHE A C 1
ATOM 904 O O . PHE A 1 110 ? -8.57 15.945 7.898 1 98.88 110 PHE A O 1
ATOM 911 N N . PHE A 1 111 ? -8.227 16.266 5.727 1 98.94 111 PHE A N 1
ATOM 912 C CA . PHE A 1 111 ? -8.719 14.938 5.359 1 98.94 111 PHE A CA 1
ATOM 913 C C . PHE A 1 111 ? -8.07 14.453 4.074 1 98.94 111 PHE A C 1
ATOM 915 O O . PHE A 1 111 ? -7.285 15.18 3.455 1 98.94 111 PHE A O 1
ATOM 922 N N . GLY A 1 112 ? -8.188 13.203 3.734 1 98.75 112 GLY A N 1
ATOM 923 C CA . GLY A 1 112 ? -7.633 12.594 2.535 1 98.75 112 GLY A CA 1
ATOM 924 C C . GLY A 1 112 ? -8.609 11.672 1.826 1 98.75 112 GLY A C 1
ATOM 925 O O . GLY A 1 112 ? -9.742 12.07 1.538 1 98.75 112 GLY A O 1
ATOM 926 N N . HIS A 1 113 ? -8.281 10.562 1.389 1 98.5 113 HIS A N 1
ATOM 927 C CA . HIS A 1 113 ? -9.094 9.453 0.915 1 98.5 113 HIS A CA 1
ATOM 928 C C . HIS A 1 113 ? -9.516 9.656 -0.536 1 98.5 113 HIS A C 1
ATOM 930 O O . HIS A 1 113 ? -9.383 8.75 -1.358 1 98.5 113 HIS A O 1
ATOM 936 N N . THR A 1 114 ? -9.922 10.828 -0.889 1 98.25 114 THR A N 1
ATOM 937 C CA . THR A 1 114 ? -10.492 11.062 -2.209 1 98.25 114 THR A CA 1
ATOM 938 C C . THR A 1 114 ? -9.398 11.219 -3.258 1 98.25 114 THR A C 1
ATOM 940 O O . THR A 1 114 ? -9.664 11.156 -4.461 1 98.25 114 THR A O 1
ATOM 943 N N . HIS A 1 115 ? -8.211 11.422 -2.879 1 98.62 115 HIS A N 1
ATOM 944 C CA . HIS A 1 115 ? -7.043 11.617 -3.73 1 98.62 115 HIS A CA 1
ATOM 945 C C . HIS A 1 115 ? -7.172 12.891 -4.555 1 98.62 115 HIS A C 1
ATOM 947 O O . HIS A 1 115 ? -6.438 13.086 -5.527 1 98.62 115 HIS A O 1
ATOM 953 N N . GLU A 1 116 ? -8.078 13.703 -4.172 1 98.38 116 GLU A N 1
ATOM 954 C CA . GLU A 1 116 ? -8.328 14.945 -4.895 1 98.38 116 GLU A CA 1
ATOM 955 C C . GLU A 1 116 ? -7.988 16.156 -4.043 1 98.38 116 GLU A C 1
ATOM 957 O O . GLU A 1 116 ? -8.438 16.266 -2.896 1 98.38 116 GLU A O 1
ATOM 962 N N . LYS A 1 117 ? -7.262 17.141 -4.641 1 98.75 117 LYS A N 1
ATOM 963 C CA . LYS A 1 117 ? -6.98 18.391 -3.936 1 98.75 117 LYS A CA 1
ATOM 964 C C . LYS A 1 117 ? -8.266 19.141 -3.609 1 98.75 117 LYS A C 1
ATOM 966 O O . LYS A 1 117 ? -9.172 19.234 -4.445 1 98.75 117 LYS A O 1
ATOM 971 N N . PHE A 1 118 ? -8.297 19.609 -2.48 1 98.69 118 PHE A N 1
ATOM 972 C CA . PHE A 1 118 ? -9.453 20.391 -2.047 1 98.69 118 PHE A CA 1
ATOM 973 C C . PHE A 1 118 ? -9.039 21.453 -1.029 1 98.69 118 PHE A C 1
ATOM 975 O O . PHE A 1 118 ? -8.234 21.188 -0.139 1 98.69 118 PHE A O 1
ATOM 982 N N . HIS A 1 119 ? -9.508 22.672 -1.2 1 98.69 119 HIS A N 1
ATOM 983 C CA . HIS A 1 119 ? -9.32 23.75 -0.234 1 98.69 119 HIS A CA 1
ATOM 984 C C . HIS A 1 119 ? -10.547 24.656 -0.181 1 98.69 119 HIS A C 1
ATOM 986 O O . HIS A 1 119 ? -11.008 25.141 -1.216 1 98.69 119 HIS A O 1
ATOM 992 N N . GLU A 1 120 ? -11.031 24.797 0.977 1 97.75 120 GLU A N 1
ATOM 993 C CA . GLU A 1 120 ? -12.141 25.703 1.234 1 97.75 120 GLU A CA 1
ATOM 994 C C . GLU A 1 120 ? -11.953 26.453 2.553 1 97.75 120 GLU A C 1
ATOM 996 O O . GLU A 1 120 ? -11.508 25.859 3.543 1 97.75 120 GLU A O 1
ATOM 1001 N N . GLN A 1 121 ? -12.219 27.703 2.543 1 96.62 121 GLN A N 1
ATOM 1002 C CA . GLN A 1 121 ? -12.281 28.469 3.789 1 96.62 121 GLN A CA 1
ATOM 1003 C C . GLN A 1 121 ? -13.727 28.75 4.191 1 96.62 121 GLN A C 1
ATOM 1005 O O . GLN A 1 121 ? -14.5 29.297 3.402 1 96.62 121 GLN A O 1
ATOM 1010 N N . MET A 1 122 ? -14.062 28.328 5.277 1 95.38 122 MET A N 1
ATOM 1011 C CA . MET A 1 122 ? -15.367 28.625 5.859 1 95.38 122 MET A CA 1
ATOM 1012 C C . MET A 1 122 ? -15.219 29.359 7.184 1 95.38 122 MET A C 1
ATOM 1014 O O . MET A 1 122 ? -14.758 28.781 8.172 1 95.38 122 MET A O 1
ATOM 1018 N N . ASN A 1 123 ? -15.609 30.641 7.191 1 92.38 123 ASN A N 1
ATOM 1019 C CA . ASN A 1 123 ? -15.312 31.484 8.344 1 92.38 123 ASN A CA 1
ATOM 1020 C C . ASN A 1 123 ? -13.82 31.484 8.664 1 92.38 123 ASN A C 1
ATOM 1022 O O . ASN A 1 123 ? -12.992 31.797 7.797 1 92.38 123 ASN A O 1
ATOM 1026 N N . ASN A 1 124 ? -13.445 31.078 9.836 1 92.44 124 ASN A N 1
ATOM 1027 C CA . ASN A 1 124 ? -12.039 31.094 10.211 1 92.44 124 ASN A CA 1
ATOM 1028 C C . ASN A 1 124 ? -11.414 29.703 10.102 1 92.44 124 ASN A C 1
ATOM 1030 O O . ASN A 1 124 ? -10.289 29.484 10.562 1 92.44 124 ASN A O 1
ATOM 1034 N N . THR A 1 125 ? -12.156 28.781 9.484 1 97.31 125 THR A N 1
ATOM 1035 C CA . THR A 1 125 ? -11.68 27.406 9.391 1 97.31 125 THR A CA 1
ATOM 1036 C C . THR A 1 125 ? -11.148 27.109 7.992 1 97.31 125 THR A C 1
ATOM 1038 O O . THR A 1 125 ? -11.82 27.391 6.996 1 97.31 125 THR A O 1
ATOM 1041 N N . GLN A 1 126 ? -9.852 26.609 7.887 1 98.31 126 GLN A N 1
ATOM 1042 C CA . GLN A 1 126 ? -9.281 26.109 6.645 1 98.31 126 GLN A CA 1
ATOM 1043 C C . GLN A 1 126 ? -9.531 24.609 6.484 1 98.31 126 GLN A C 1
ATOM 1045 O O . GLN A 1 126 ? -9.156 23.812 7.348 1 98.31 126 GLN A O 1
ATOM 1050 N N . ILE A 1 127 ? -10.258 24.234 5.418 1 98.62 127 ILE A N 1
ATOM 1051 C CA . ILE A 1 127 ? -10.547 22.828 5.102 1 98.62 127 ILE A CA 1
ATOM 1052 C C . ILE A 1 127 ? -9.688 22.375 3.924 1 98.62 127 ILE A C 1
ATOM 1054 O O . ILE A 1 127 ? -9.773 22.953 2.832 1 98.62 127 ILE A O 1
ATOM 1058 N N . ILE A 1 128 ? -8.844 21.328 4.195 1 98.88 128 ILE A N 1
ATOM 1059 C CA . ILE A 1 128 ? -7.836 21.031 3.186 1 98.88 128 ILE A CA 1
ATOM 1060 C C . ILE A 1 128 ? -7.75 19.516 2.969 1 98.88 128 ILE A C 1
ATOM 1062 O O . ILE A 1 128 ? -7.672 18.75 3.93 1 98.88 128 ILE A O 1
ATOM 1066 N N . ASN A 1 129 ? -7.828 19.078 1.8 1 98.94 129 ASN A N 1
ATOM 1067 C CA . ASN A 1 129 ? -7.32 17.812 1.275 1 98.94 129 ASN A CA 1
ATOM 1068 C C . ASN A 1 129 ? -6.121 18.016 0.361 1 98.94 129 ASN A C 1
ATOM 1070 O O . ASN A 1 129 ? -6.242 18.625 -0.703 1 98.94 129 ASN A O 1
ATOM 1074 N N . PRO A 1 130 ? -5.035 17.484 0.776 1 98.94 130 PRO A N 1
ATOM 1075 C CA . PRO A 1 130 ? -3.838 17.766 -0.018 1 98.94 130 PRO A CA 1
ATOM 1076 C C . PRO A 1 130 ? -3.805 16.984 -1.333 1 98.94 130 PRO A C 1
ATOM 1078 O O . PRO A 1 130 ? -2.906 17.188 -2.152 1 98.94 130 PRO A O 1
ATOM 1081 N N . GLY A 1 131 ? -4.758 16.141 -1.645 1 98.75 131 GLY A N 1
ATOM 1082 C CA . GLY A 1 131 ? -4.699 15.211 -2.758 1 98.75 131 GLY A CA 1
ATOM 1083 C C . GLY A 1 131 ? -4.066 13.883 -2.391 1 98.75 131 GLY A C 1
ATOM 1084 O O . GLY A 1 131 ? -4.469 13.25 -1.411 1 98.75 131 GLY A O 1
ATOM 1085 N N . GLU A 1 132 ? -3.193 13.477 -3.23 1 98.94 132 GLU A N 1
ATOM 1086 C CA . GLU A 1 132 ? -2.479 12.242 -2.943 1 98.94 132 GLU A CA 1
ATOM 1087 C C . GLU A 1 132 ? -0.972 12.422 -3.094 1 98.94 132 GLU A C 1
ATOM 1089 O O . GLU A 1 132 ? -0.509 13.023 -4.07 1 98.94 132 GLU A O 1
ATOM 1094 N N . GLY A 1 133 ? -0.245 11.867 -2.127 1 98.75 133 GLY A N 1
ATOM 1095 C CA . GLY A 1 133 ? 1.207 11.93 -2.162 1 98.75 133 GLY A CA 1
ATOM 1096 C C . GLY A 1 133 ? 1.822 10.914 -3.104 1 98.75 133 GLY A C 1
ATOM 1097 O O . GLY A 1 133 ? 3.006 11 -3.438 1 98.75 133 GLY A O 1
ATOM 1098 N N . SER A 1 134 ? 0.973 9.977 -3.586 1 98.69 134 SER A N 1
ATOM 1099 C CA . SER A 1 134 ? 1.499 8.922 -4.449 1 98.69 134 SER A CA 1
ATOM 1100 C C . SER A 1 134 ? 1.447 9.336 -5.914 1 98.69 134 SER A C 1
ATOM 1102 O O . SER A 1 134 ? 2.324 8.969 -6.699 1 98.69 134 SER A O 1
ATOM 1104 N N . GLY A 1 135 ? 0.356 10.031 -6.27 1 98.44 135 GLY A N 1
ATOM 1105 C CA . GLY A 1 135 ? 0.121 10.398 -7.66 1 98.44 135 GLY A CA 1
ATOM 1106 C C . GLY A 1 135 ? -0.381 9.242 -8.5 1 98.44 135 GLY A C 1
ATOM 1107 O O . GLY A 1 135 ? -0.393 9.32 -9.734 1 98.44 135 GLY A O 1
ATOM 1108 N N . TRP A 1 136 ? -0.819 8.195 -7.973 1 98.19 136 TRP A N 1
ATOM 1109 C CA . TRP A 1 136 ? -1.184 6.996 -8.719 1 98.19 136 TRP A CA 1
ATOM 1110 C C . TRP A 1 136 ? -2.482 7.207 -9.492 1 98.19 136 TRP A C 1
ATOM 1112 O O . TRP A 1 136 ? -2.629 6.719 -10.609 1 98.19 136 TRP A O 1
ATOM 1122 N N . LEU A 1 137 ? -3.369 7.93 -8.852 1 97.75 137 LEU A N 1
ATOM 1123 C CA . LEU A 1 137 ? -4.703 7.984 -9.445 1 97.75 137 LEU A CA 1
ATOM 1124 C C . LEU A 1 137 ? -4.895 9.281 -10.227 1 97.75 137 LEU A C 1
ATOM 1126 O O . LEU A 1 137 ? -5.59 9.297 -11.242 1 97.75 137 LEU A O 1
ATOM 1130 N N . THR A 1 138 ? -4.219 10.32 -9.789 1 97.81 138 THR A N 1
ATOM 1131 C CA . THR A 1 138 ? -4.418 11.617 -10.422 1 97.81 138 THR A CA 1
ATOM 1132 C C . THR A 1 138 ? -3.238 11.969 -11.32 1 97.81 138 THR A C 1
ATOM 1134 O O . THR A 1 138 ? -3.266 12.977 -12.023 1 97.81 138 THR A O 1
ATOM 1137 N N . ASN A 1 139 ? -2.203 11.156 -11.305 1 96.88 139 ASN A N 1
ATOM 1138 C CA . ASN A 1 139 ? -0.966 11.367 -12.047 1 96.88 139 ASN A CA 1
ATOM 1139 C C . ASN A 1 139 ? -0.188 12.562 -11.508 1 96.88 139 ASN A C 1
ATOM 1141 O O . ASN A 1 139 ? 0.722 13.07 -12.172 1 96.88 139 ASN A O 1
ATOM 1145 N N . GLN A 1 140 ? -0.605 13.07 -10.422 1 98 140 GLN A N 1
ATOM 1146 C CA . GLN A 1 140 ? 0.096 14.164 -9.766 1 98 140 GLN A CA 1
ATOM 1147 C C . GLN A 1 140 ? 0.205 13.93 -8.258 1 98 140 GLN A C 1
ATOM 1149 O O . GLN A 1 140 ? -0.808 13.875 -7.562 1 98 140 GLN A O 1
ATOM 1154 N N . ALA A 1 141 ? 1.416 13.758 -7.797 1 98.75 141 ALA A N 1
ATOM 1155 C CA . ALA A 1 141 ? 1.659 13.664 -6.359 1 98.75 141 ALA A CA 1
ATOM 1156 C C . ALA A 1 141 ? 1.705 15.055 -5.723 1 98.75 141 ALA A C 1
ATOM 1158 O O . ALA A 1 141 ? 2.498 15.906 -6.133 1 98.75 141 ALA A O 1
ATOM 1159 N N . THR A 1 142 ? 0.855 15.289 -4.742 1 98.88 142 THR A N 1
ATOM 1160 C CA . THR A 1 142 ? 0.751 16.641 -4.211 1 98.88 142 THR A CA 1
ATOM 1161 C C . THR A 1 142 ? 0.858 16.641 -2.688 1 98.88 142 THR A C 1
ATOM 1163 O O . THR A 1 142 ? 0.663 15.594 -2.053 1 98.88 142 THR A O 1
ATOM 1166 N N . TYR A 1 143 ? 1.262 17.672 -2.117 1 98.88 143 TYR A N 1
ATOM 1167 C CA . TYR A 1 143 ? 1.252 18 -0.696 1 98.88 143 TYR A CA 1
ATOM 1168 C C . TYR A 1 143 ? 0.961 19.484 -0.482 1 98.88 143 TYR A C 1
ATOM 1170 O O . TYR A 1 143 ? 0.819 20.234 -1.445 1 98.88 143 TYR A O 1
ATOM 1178 N N . VAL A 1 144 ? 0.798 19.875 0.771 1 98.94 144 VAL A N 1
ATOM 1179 C CA . VAL A 1 144 ? 0.471 21.266 1.069 1 98.94 144 VAL A CA 1
ATOM 1180 C C . VAL A 1 144 ? 1.449 21.812 2.104 1 98.94 144 VAL A C 1
ATOM 1182 O O . VAL A 1 144 ? 1.769 21.141 3.086 1 98.94 144 VAL A O 1
ATOM 1185 N N . ILE A 1 145 ? 1.933 22.969 1.87 1 98.88 145 ILE A N 1
ATOM 1186 C CA . ILE A 1 145 ? 2.684 23.734 2.863 1 98.88 145 ILE A CA 1
ATOM 1187 C C . ILE A 1 145 ? 1.772 24.766 3.523 1 98.88 145 ILE A C 1
ATOM 1189 O O . ILE A 1 145 ? 1.031 25.469 2.838 1 98.88 145 ILE A 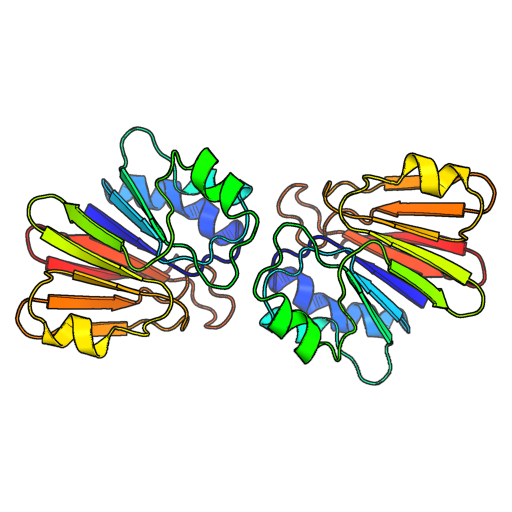O 1
ATOM 1193 N N . ILE A 1 146 ? 1.823 24.797 4.812 1 98.69 146 ILE A N 1
ATOM 1194 C CA . ILE A 1 146 ? 0.979 25.719 5.578 1 98.69 146 ILE A CA 1
ATOM 1195 C C . ILE A 1 146 ? 1.847 26.594 6.48 1 98.69 146 ILE A C 1
ATOM 1197 O O . ILE A 1 146 ? 2.721 26.078 7.188 1 98.69 146 ILE A O 1
ATOM 1201 N N . ASN A 1 147 ? 1.715 27.859 6.355 1 98.25 147 ASN A N 1
ATOM 1202 C CA . ASN A 1 147 ? 2.221 28.797 7.359 1 98.25 147 ASN A CA 1
ATOM 1203 C C . ASN A 1 147 ? 1.158 29.125 8.406 1 98.25 147 ASN A C 1
ATOM 1205 O O . ASN A 1 147 ? 0.24 29.891 8.141 1 98.25 147 ASN A O 1
ATOM 1209 N N . PRO A 1 148 ? 1.272 28.562 9.547 1 96.5 148 PRO A N 1
ATOM 1210 C CA . PRO A 1 148 ? 0.198 28.703 10.523 1 96.5 148 PRO A CA 1
ATOM 1211 C C . PRO A 1 148 ? 0.137 30.109 11.117 1 96.5 148 PRO A C 1
ATOM 1213 O O . PRO A 1 148 ? -0.856 30.484 11.75 1 96.5 148 PRO A O 1
ATOM 1216 N N . GLU A 1 149 ? 1.123 30.922 10.992 1 95.88 149 GLU A N 1
ATOM 1217 C CA . GLU A 1 149 ? 1.144 32.281 11.531 1 95.88 149 GLU A CA 1
ATOM 1218 C C . GLU A 1 149 ? 0.224 33.219 10.734 1 95.88 149 GLU A C 1
ATOM 1220 O O . GLU A 1 149 ? -0.496 34.031 11.312 1 95.88 149 GLU A O 1
ATOM 1225 N N . ASN A 1 150 ? 0.251 33.062 9.438 1 95.81 150 ASN A N 1
ATOM 1226 C CA . ASN A 1 150 ? -0.58 33.938 8.617 1 95.81 150 ASN A CA 1
ATOM 1227 C C . ASN A 1 150 ? -1.624 33.156 7.836 1 95.81 150 ASN A C 1
ATOM 1229 O O . ASN A 1 150 ? -2.307 33.719 6.969 1 95.81 150 ASN A O 1
ATOM 1233 N N . ASN A 1 151 ? -1.766 31.812 7.973 1 95.69 151 ASN A N 1
ATOM 1234 C CA . ASN A 1 151 ? -2.748 30.922 7.383 1 95.69 151 ASN A CA 1
ATOM 1235 C C . ASN A 1 151 ? -2.57 30.812 5.871 1 95.69 151 ASN A C 1
ATOM 1237 O O . ASN A 1 151 ? -3.543 30.609 5.141 1 95.69 151 ASN A O 1
ATOM 1241 N N . LYS A 1 152 ? -1.322 31.031 5.438 1 97.12 152 LYS A N 1
ATOM 1242 C CA . LYS A 1 152 ? -1.051 30.828 4.016 1 97.12 152 LYS A CA 1
ATOM 1243 C C . LYS A 1 152 ? -0.992 29.344 3.678 1 97.12 152 LYS A C 1
ATOM 1245 O O . LYS A 1 152 ? -0.353 28.562 4.387 1 97.12 152 LYS A O 1
ATOM 1250 N N . ILE A 1 153 ? -1.726 29.016 2.605 1 98.44 153 ILE A N 1
ATOM 1251 C CA . ILE A 1 153 ? -1.843 27.641 2.152 1 98.44 153 ILE A CA 1
ATOM 1252 C C . ILE A 1 153 ? -1.312 27.516 0.726 1 98.44 153 ILE A C 1
ATOM 1254 O O . ILE A 1 153 ? -1.74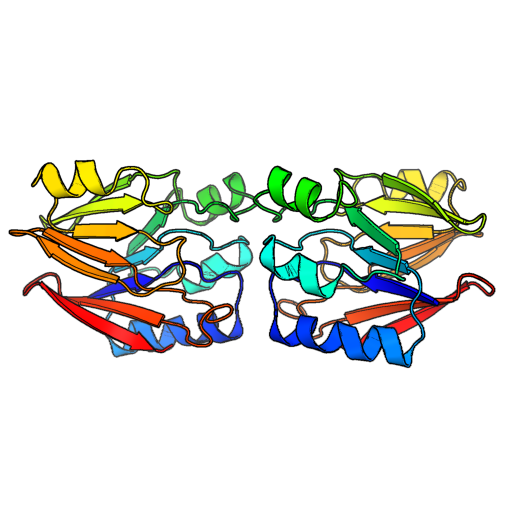2 28.25 -0.168 1 98.44 153 ILE A O 1
ATOM 1258 N N . GLU A 1 154 ? -0.342 26.609 0.513 1 98.75 154 GLU A N 1
ATOM 1259 C CA . GLU A 1 154 ? 0.227 26.422 -0.819 1 98.75 154 GLU A CA 1
ATOM 1260 C C . GLU A 1 154 ? 0.247 24.953 -1.216 1 98.75 154 GLU A C 1
ATOM 1262 O O . GLU A 1 154 ? 0.895 24.141 -0.559 1 98.75 154 GLU A O 1
ATOM 1267 N N . PHE A 1 155 ? -0.473 24.656 -2.291 1 98.81 155 PHE A N 1
ATOM 1268 C CA . PHE A 1 155 ? -0.377 23.328 -2.877 1 98.81 155 PHE A CA 1
ATOM 1269 C C . PHE A 1 155 ? 0.907 23.188 -3.686 1 98.81 155 PHE A C 1
ATOM 1271 O O . PHE A 1 155 ? 1.277 24.078 -4.438 1 98.81 155 PHE A O 1
ATOM 1278 N N . LYS A 1 156 ? 1.568 22.078 -3.479 1 98.69 156 LYS A N 1
ATOM 1279 C CA . LYS A 1 156 ? 2.816 21.781 -4.18 1 98.69 156 LYS A CA 1
ATOM 1280 C C . LYS A 1 156 ? 2.785 20.391 -4.797 1 98.69 156 LYS A C 1
ATOM 1282 O O . LYS A 1 156 ? 1.979 19.547 -4.402 1 98.69 156 LYS A O 1
ATOM 1287 N N . VAL A 1 157 ? 3.639 20.266 -5.801 1 97.69 157 VAL A N 1
ATOM 1288 C CA . VAL A 1 157 ? 3.799 18.969 -6.449 1 97.6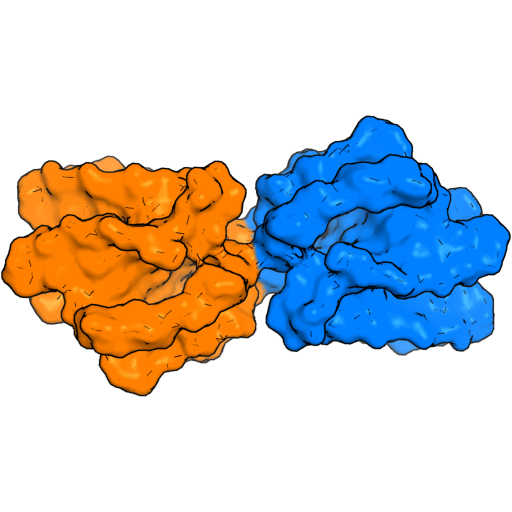9 157 VAL A CA 1
ATOM 1289 C C . VAL A 1 157 ? 5.094 18.312 -5.973 1 97.69 157 VAL A C 1
ATOM 1291 O O . VAL A 1 157 ? 6.125 18.969 -5.848 1 97.69 157 VAL A O 1
ATOM 1294 N N . LEU A 1 158 ? 5.047 17.109 -5.621 1 95.44 158 LEU A N 1
ATOM 1295 C CA . LEU A 1 158 ? 6.215 16.344 -5.199 1 95.44 158 LEU A CA 1
ATOM 1296 C C . LEU A 1 158 ? 7.129 16.062 -6.387 1 95.44 158 LEU A C 1
ATOM 1298 O O . LEU A 1 158 ? 6.656 15.688 -7.465 1 95.44 158 LEU A O 1
ATOM 1302 N N . MET B 1 1 ? 0.924 -21.328 -19.031 1 97.44 1 MET B N 1
ATOM 1303 C CA . MET B 1 1 ? 1.941 -20.812 -18.109 1 97.44 1 MET B CA 1
ATOM 1304 C C . MET B 1 1 ? 1.299 -20.125 -16.906 1 97.44 1 MET B C 1
ATOM 1306 O O . MET B 1 1 ? 0.171 -19.641 -17 1 97.44 1 MET B O 1
ATOM 1310 N N . TRP B 1 2 ? 1.965 -20.281 -15.781 1 98.81 2 TRP B N 1
ATOM 1311 C CA . TRP B 1 2 ? 1.536 -19.609 -14.562 1 98.81 2 TRP B CA 1
ATOM 1312 C C . TRP B 1 2 ? 2.441 -18.422 -14.25 1 98.81 2 TRP B C 1
ATOM 1314 O O . TRP B 1 2 ? 3.623 -18.422 -14.602 1 98.81 2 TRP B O 1
ATOM 1324 N N . LEU B 1 3 ? 1.846 -17.406 -13.703 1 98.88 3 LEU B N 1
ATOM 1325 C CA . LEU B 1 3 ? 2.594 -16.281 -13.172 1 98.88 3 LEU B CA 1
ATOM 1326 C C . LEU B 1 3 ? 2.439 -16.188 -11.656 1 98.88 3 LEU B C 1
ATOM 1328 O O . LEU B 1 3 ? 1.319 -16.203 -11.141 1 98.88 3 LEU B O 1
ATOM 1332 N N . LEU B 1 4 ? 3.521 -16.219 -10.922 1 98.94 4 LEU B N 1
ATOM 1333 C CA . LEU B 1 4 ? 3.568 -16.047 -9.477 1 98.94 4 LEU B CA 1
ATOM 1334 C C . LEU B 1 4 ? 4.195 -14.711 -9.102 1 98.94 4 LEU B C 1
ATOM 1336 O O . LEU B 1 4 ? 5.301 -14.391 -9.555 1 98.94 4 LEU B O 1
ATOM 1340 N N . ILE B 1 5 ? 3.492 -13.891 -8.328 1 98.94 5 ILE B N 1
ATOM 1341 C CA . ILE B 1 5 ? 3.973 -12.578 -7.914 1 98.94 5 ILE B CA 1
ATOM 1342 C C . ILE B 1 5 ? 3.52 -12.297 -6.484 1 98.94 5 ILE B C 1
ATOM 1344 O O . ILE B 1 5 ? 2.664 -13 -5.945 1 98.94 5 ILE B O 1
ATOM 1348 N N . SER B 1 6 ? 4.168 -11.438 -5.797 1 98.94 6 SER B N 1
ATOM 1349 C CA . SER B 1 6 ? 3.861 -11.078 -4.418 1 98.94 6 SER B CA 1
ATOM 1350 C C . SER B 1 6 ? 4.352 -9.672 -4.09 1 98.94 6 SER B C 1
ATOM 1352 O O . SER B 1 6 ? 5.164 -9.102 -4.824 1 98.94 6 SER B O 1
ATOM 1354 N N . ASP B 1 7 ? 3.781 -9.055 -3.061 1 98.88 7 ASP B N 1
ATOM 1355 C CA . ASP B 1 7 ? 4.309 -7.832 -2.465 1 98.88 7 ASP B CA 1
ATOM 1356 C C . ASP B 1 7 ? 4.434 -6.723 -3.51 1 98.88 7 ASP B C 1
ATOM 1358 O O . ASP B 1 7 ? 5.492 -6.109 -3.646 1 98.88 7 ASP B O 1
ATOM 1362 N N . THR B 1 8 ? 3.309 -6.465 -4.199 1 98.81 8 THR B N 1
ATOM 1363 C CA . THR B 1 8 ? 3.305 -5.445 -5.246 1 98.81 8 THR B CA 1
ATOM 1364 C C . THR B 1 8 ? 3.164 -4.051 -4.645 1 98.81 8 THR B C 1
ATOM 1366 O O . THR B 1 8 ? 3.529 -3.059 -5.277 1 98.81 8 THR B O 1
ATOM 1369 N N . HIS B 1 9 ? 2.617 -3.904 -3.482 1 98.75 9 HIS B N 1
ATOM 1370 C CA . HIS B 1 9 ? 2.645 -2.695 -2.666 1 98.75 9 HIS B CA 1
ATOM 1371 C C . HIS B 1 9 ? 2.246 -1.471 -3.484 1 98.75 9 HIS B C 1
ATOM 1373 O O . HIS B 1 9 ? 2.93 -0.445 -3.447 1 98.75 9 HIS B O 1
ATOM 1379 N N . ASP B 1 10 ? 1.189 -1.482 -4.223 1 98.56 10 ASP B N 1
ATOM 1380 C CA . ASP B 1 10 ? 0.53 -0.393 -4.938 1 98.56 10 ASP B CA 1
ATOM 1381 C C . ASP B 1 10 ? 1.447 0.199 -6.004 1 98.56 10 ASP B C 1
ATOM 1383 O O . ASP B 1 10 ? 1.179 1.28 -6.531 1 98.56 10 ASP B O 1
ATOM 1387 N N . ASN B 1 11 ? 2.58 -0.457 -6.352 1 98.62 11 ASN B N 1
ATOM 1388 C CA . ASN B 1 11 ? 3.457 0.147 -7.348 1 98.62 11 ASN B CA 1
ATOM 1389 C C . ASN B 1 11 ? 2.871 0.036 -8.75 1 98.62 11 ASN B C 1
ATOM 1391 O O . ASN B 1 11 ? 3.182 -0.903 -9.492 1 98.62 11 ASN B O 1
ATOM 1395 N N . LEU B 1 12 ? 2.158 1.043 -9.188 1 98.31 12 LEU B N 1
ATOM 1396 C CA . LEU B 1 12 ? 1.429 1.018 -10.453 1 98.31 12 LEU B CA 1
ATOM 1397 C C . LEU B 1 12 ? 2.389 1.072 -11.633 1 98.31 12 LEU B C 1
ATOM 1399 O O . LEU B 1 12 ? 2.096 0.525 -12.703 1 98.31 12 LEU B O 1
ATOM 1403 N N . ASP B 1 13 ? 3.525 1.728 -11.438 1 97.88 13 ASP B N 1
ATOM 1404 C CA . ASP B 1 13 ? 4.504 1.753 -12.516 1 97.88 13 ASP B CA 1
ATOM 1405 C C . ASP B 1 13 ? 4.93 0.338 -12.906 1 97.88 13 ASP B C 1
ATOM 1407 O O . ASP B 1 13 ? 5.137 0.051 -14.086 1 97.88 13 ASP B O 1
ATOM 1411 N N . LYS B 1 14 ? 5.07 -0.521 -11.969 1 98.62 14 LYS B N 1
ATOM 1412 C CA . LYS B 1 14 ? 5.438 -1.909 -12.234 1 98.62 14 LYS B CA 1
ATOM 1413 C C . LYS B 1 14 ? 4.23 -2.715 -12.703 1 98.62 14 LYS B C 1
ATOM 1415 O O . LYS B 1 14 ? 4.328 -3.482 -13.664 1 98.62 14 LYS B O 1
ATOM 1420 N N . LEU B 1 15 ? 3.078 -2.482 -12.094 1 98.5 15 LEU B N 1
ATOM 1421 C CA . LEU B 1 15 ? 1.883 -3.271 -12.375 1 98.5 15 LEU B CA 1
ATOM 1422 C C . LEU B 1 15 ? 1.401 -3.035 -13.805 1 98.5 15 LEU B C 1
ATOM 1424 O O . LEU B 1 15 ? 0.86 -3.943 -14.438 1 98.5 15 LEU B O 1
ATOM 1428 N N . LYS B 1 16 ? 1.681 -1.883 -14.289 1 98.06 16 LYS B N 1
ATOM 1429 C CA . LYS B 1 16 ? 1.259 -1.522 -15.641 1 98.06 16 LYS B CA 1
ATOM 1430 C C . LYS B 1 16 ? 1.938 -2.408 -16.688 1 98.06 16 LYS B C 1
ATOM 1432 O O . LYS B 1 16 ? 1.501 -2.465 -17.844 1 98.06 16 LYS B O 1
ATOM 1437 N N . LYS B 1 17 ? 2.922 -3.074 -16.359 1 98.31 17 LYS B N 1
ATOM 1438 C CA . LYS B 1 17 ? 3.658 -3.936 -17.281 1 98.31 17 LYS B CA 1
ATOM 1439 C C . LYS B 1 17 ? 3.014 -5.312 -17.375 1 98.31 17 LYS B C 1
ATOM 1441 O O . LYS B 1 17 ? 3.316 -6.082 -18.297 1 98.31 17 LYS B O 1
ATOM 1446 N N . LEU B 1 18 ? 2.156 -5.688 -16.5 1 97.88 18 LEU B N 1
ATOM 1447 C CA . LEU B 1 18 ? 1.631 -7.039 -16.344 1 97.88 18 LEU B CA 1
ATOM 1448 C C . LEU B 1 18 ? 0.843 -7.461 -17.594 1 97.88 18 LEU B C 1
ATOM 1450 O O . LEU B 1 18 ? 0.995 -8.586 -18.078 1 97.88 18 LEU B O 1
ATOM 1454 N N . PRO B 1 19 ? -0.002 -6.566 -18.172 1 97.31 19 PRO B N 1
ATOM 1455 C CA . PRO B 1 19 ? -0.769 -6.992 -19.344 1 97.31 19 PRO B CA 1
ATOM 1456 C C . PRO B 1 19 ? 0.12 -7.512 -20.469 1 97.31 19 PRO B C 1
ATOM 1458 O O . PRO B 1 19 ? -0.177 -8.547 -21.062 1 97.31 19 PRO B O 1
ATOM 1461 N N . ASN B 1 20 ? 1.167 -6.824 -20.75 1 98 20 ASN B N 1
ATOM 1462 C CA . ASN B 1 20 ? 2.084 -7.262 -21.797 1 98 20 ASN B CA 1
ATOM 1463 C C . ASN B 1 20 ? 2.75 -8.586 -21.438 1 98 20 ASN B C 1
ATOM 1465 O O . ASN B 1 20 ? 2.92 -9.453 -22.297 1 98 20 ASN B O 1
ATOM 1469 N N . ILE B 1 21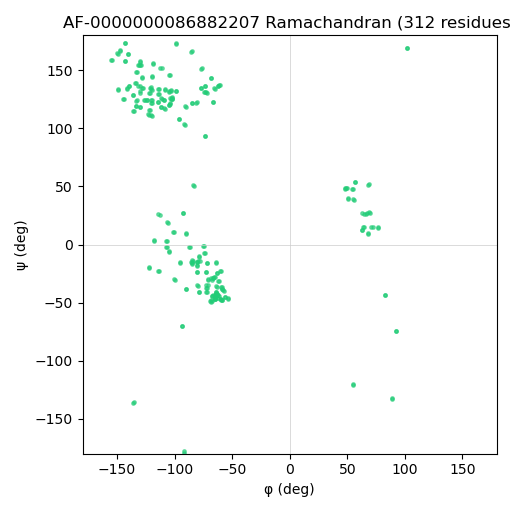 ? 3.121 -8.742 -20.219 1 98.25 21 ILE B N 1
ATOM 1470 C CA . ILE B 1 21 ? 3.764 -9.961 -19.75 1 98.25 21 ILE B CA 1
ATOM 1471 C C . ILE B 1 21 ? 2.801 -11.141 -19.891 1 98.25 21 ILE B C 1
ATOM 1473 O O . ILE B 1 21 ? 3.191 -12.219 -20.344 1 98.25 21 ILE B O 1
ATOM 1477 N N . ILE B 1 22 ? 1.565 -10.93 -19.531 1 98.12 22 ILE B N 1
ATOM 1478 C CA . ILE B 1 22 ? 0.533 -11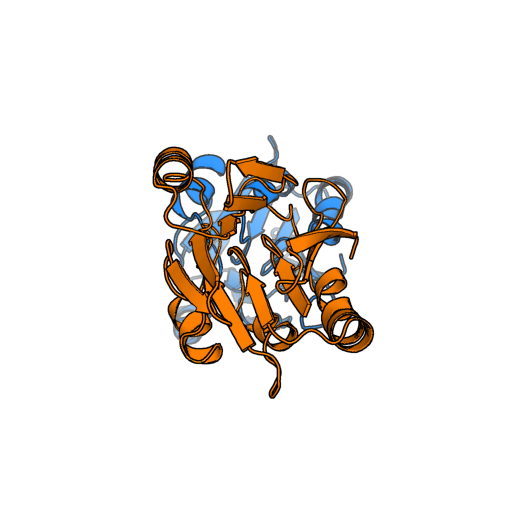.953 -19.594 1 98.12 22 ILE B CA 1
ATOM 1479 C C . ILE B 1 22 ? 0.344 -12.406 -21.047 1 98.12 22 ILE B C 1
ATOM 1481 O O . ILE B 1 22 ? 0.332 -13.609 -21.328 1 98.12 22 ILE B O 1
ATOM 1485 N N . LYS B 1 23 ? 0.303 -11.469 -21.906 1 97.25 23 LYS B N 1
ATOM 1486 C CA . LYS B 1 23 ? 0.101 -11.758 -23.312 1 97.25 23 LYS B CA 1
ATOM 1487 C C . LYS B 1 23 ? 1.317 -12.469 -23.906 1 97.25 23 LYS B C 1
ATOM 1489 O O . LYS B 1 23 ? 1.186 -13.523 -24.531 1 97.25 23 LYS B O 1
ATOM 1494 N N . LYS B 1 24 ? 2.449 -11.898 -23.656 1 97.88 24 LYS B N 1
ATOM 1495 C CA . LYS B 1 24 ? 3.688 -12.383 -24.25 1 97.88 24 LYS B CA 1
ATOM 1496 C C . LYS B 1 24 ? 3.98 -13.82 -23.828 1 97.88 24 LYS B C 1
ATOM 1498 O O . LYS B 1 24 ? 4.527 -14.609 -24.609 1 97.88 24 LYS B O 1
ATOM 1503 N N . ASN B 1 25 ? 3.57 -14.156 -22.656 1 97.75 25 ASN B N 1
ATOM 1504 C CA . ASN B 1 25 ? 3.932 -15.469 -22.125 1 97.75 25 ASN B CA 1
ATOM 1505 C C . ASN B 1 25 ? 2.738 -16.422 -22.109 1 97.75 25 ASN B C 1
ATOM 1507 O O . ASN B 1 25 ? 2.824 -17.516 -21.562 1 97.75 25 ASN B O 1
ATOM 1511 N N . SER B 1 26 ? 1.589 -15.938 -22.641 1 97.5 26 SER B N 1
ATOM 1512 C CA . SER B 1 26 ? 0.373 -16.75 -22.672 1 97.5 26 SER B CA 1
ATOM 1513 C C . SER B 1 26 ? 0.001 -17.25 -21.281 1 97.5 26 SER B C 1
ATOM 1515 O O . SER B 1 26 ? -0.248 -18.453 -21.109 1 97.5 26 SER B O 1
ATOM 1517 N N . ILE B 1 27 ? -0.002 -16.391 -20.344 1 98.5 27 ILE B N 1
ATOM 1518 C CA . ILE B 1 27 ? -0.323 -16.719 -18.953 1 98.5 27 ILE B CA 1
ATOM 1519 C C . ILE B 1 27 ? -1.789 -17.141 -18.859 1 98.5 27 ILE B C 1
ATOM 1521 O O . ILE B 1 27 ? -2.672 -16.453 -19.391 1 98.5 27 ILE B O 1
ATOM 1525 N N . LYS B 1 28 ? -1.999 -18.219 -18.141 1 98.25 28 LYS B N 1
ATOM 1526 C CA . LYS B 1 28 ? -3.365 -18.703 -17.969 1 98.25 28 LYS B CA 1
ATOM 1527 C C . LYS B 1 28 ? -3.812 -18.594 -16.516 1 98.25 28 LYS B C 1
ATOM 1529 O O . LYS B 1 28 ? -5.008 -18.656 -16.234 1 98.25 28 LYS B O 1
ATOM 1534 N N . THR B 1 29 ? -2.877 -18.547 -15.609 1 98.69 29 THR B N 1
ATOM 1535 C CA . THR B 1 29 ? -3.18 -18.469 -14.188 1 98.69 29 THR B CA 1
ATOM 1536 C C . THR B 1 29 ? -2.199 -17.531 -13.484 1 98.69 29 THR B C 1
ATOM 1538 O O . THR B 1 29 ? -0.995 -17.578 -13.742 1 98.69 29 THR B O 1
ATOM 1541 N N . ILE B 1 30 ? -2.703 -16.656 -12.641 1 98.88 30 ILE B N 1
ATOM 1542 C CA . ILE B 1 30 ? -1.898 -15.758 -11.82 1 98.88 30 ILE B CA 1
ATOM 1543 C C . ILE B 1 30 ? -2.08 -16.109 -10.344 1 98.88 30 ILE B C 1
ATOM 1545 O O . ILE B 1 30 ? -3.207 -16.312 -9.883 1 98.88 30 ILE B O 1
ATOM 1549 N N . PHE B 1 31 ? -0.978 -16.266 -9.625 1 98.88 31 PHE B N 1
ATOM 1550 C CA . PHE B 1 31 ? -0.945 -16.406 -8.172 1 98.88 31 PHE B CA 1
ATOM 1551 C C . PHE B 1 31 ? -0.306 -15.188 -7.523 1 98.88 31 PHE B C 1
ATOM 1553 O O . PHE B 1 31 ? 0.793 -14.781 -7.902 1 98.88 31 PHE B O 1
ATOM 1560 N N . HIS B 1 32 ? -0.971 -14.562 -6.602 1 98.94 32 HIS B N 1
ATOM 1561 C CA . HIS B 1 32 ? -0.426 -13.445 -5.844 1 98.94 32 HIS B CA 1
ATOM 1562 C C . HIS B 1 32 ? -0.4 -13.75 -4.352 1 98.94 32 HIS B C 1
ATOM 1564 O O . HIS B 1 32 ? -1.445 -14 -3.746 1 98.94 32 HIS B O 1
ATOM 1570 N N . CYS B 1 33 ? 0.798 -13.68 -3.766 1 98.94 33 CYS B N 1
ATOM 1571 C CA . CYS B 1 33 ? 0.97 -14.141 -2.393 1 98.94 33 CYS B CA 1
ATOM 1572 C C . CYS B 1 33 ? 0.787 -12.992 -1.404 1 98.94 33 CYS B C 1
ATOM 1574 O O . CYS B 1 33 ? 1.39 -12.992 -0.329 1 98.94 33 CYS B O 1
ATOM 1576 N N . GLY B 1 34 ? 0.049 -12.016 -1.738 1 98.81 34 GLY B N 1
ATOM 1577 C CA . GLY B 1 34 ? -0.382 -11.023 -0.766 1 98.81 34 GLY B CA 1
ATOM 1578 C C . GLY B 1 34 ? 0.413 -9.734 -0.836 1 98.81 34 GLY B C 1
ATOM 1579 O O . GLY B 1 34 ? 1.405 -9.648 -1.562 1 98.81 34 GLY B O 1
ATOM 1580 N N . ASP B 1 35 ? -0.129 -8.719 -0.107 1 98.81 35 ASP B N 1
ATOM 1581 C CA . ASP B 1 35 ? 0.368 -7.348 -0.069 1 98.81 35 ASP B CA 1
ATOM 1582 C C . ASP B 1 35 ? 0.151 -6.648 -1.408 1 98.81 35 ASP B C 1
ATOM 1584 O O . ASP B 1 35 ? 1.079 -6.059 -1.965 1 98.81 35 ASP B O 1
ATOM 1588 N N . PHE B 1 36 ? -1.143 -6.719 -1.859 1 98 36 PHE B N 1
ATOM 1589 C CA . PHE B 1 36 ? -1.687 -5.902 -2.939 1 98 36 PHE B CA 1
ATOM 1590 C C . PHE B 1 36 ? -1.787 -4.441 -2.52 1 98 36 PHE B C 1
ATOM 1592 O O . PHE B 1 36 ? -1.414 -3.545 -3.277 1 98 36 PHE B O 1
ATOM 1599 N N . ILE B 1 37 ? -2.301 -4.32 -1.445 1 98.25 37 ILE B N 1
ATOM 1600 C CA . ILE B 1 37 ? -2.594 -3.121 -0.67 1 98.25 37 ILE B CA 1
ATOM 1601 C C . ILE B 1 37 ? -4.008 -2.635 -0.986 1 98.25 37 ILE B C 1
ATOM 1603 O O . ILE B 1 37 ? -4.953 -2.943 -0.256 1 98.25 37 ILE B O 1
ATOM 1607 N N . SER B 1 38 ? -4.199 -2.029 -2.191 1 98.38 38 SER B N 1
ATOM 1608 C CA . SER B 1 38 ? -5.43 -1.285 -2.443 1 98.38 38 SER B CA 1
ATOM 1609 C C . SER B 1 38 ? -6.281 -1.973 -3.502 1 98.38 38 SER B C 1
ATOM 1611 O O . SER B 1 38 ? -5.754 -2.559 -4.449 1 98.38 38 SER B O 1
ATOM 1613 N N . PRO B 1 39 ? -7.598 -1.795 -3.463 1 98.12 39 PRO B N 1
ATOM 1614 C CA . PRO B 1 39 ? -8.508 -2.393 -4.441 1 98.12 39 PRO B CA 1
ATOM 1615 C C . PRO B 1 39 ? -8.258 -1.888 -5.863 1 98.12 39 PRO B C 1
ATOM 1617 O O . PRO B 1 39 ? -8.516 -2.605 -6.832 1 98.12 39 PRO B O 1
ATOM 1620 N N . PHE B 1 40 ? -7.688 -0.707 -5.988 1 97.38 40 PHE B N 1
ATOM 1621 C CA . PHE B 1 40 ? -7.543 -0.16 -7.332 1 97.38 40 PHE B CA 1
ATOM 1622 C C . PHE B 1 40 ? -6.434 -0.877 -8.094 1 97.38 40 PHE B C 1
ATOM 1624 O O . PHE B 1 40 ? -6.285 -0.698 -9.305 1 97.38 40 PHE B O 1
ATOM 1631 N N . THR B 1 41 ? -5.672 -1.743 -7.465 1 98.12 41 THR B N 1
ATOM 1632 C CA . THR B 1 41 ? -4.629 -2.494 -8.148 1 98.12 41 THR B CA 1
ATOM 1633 C C . THR B 1 41 ? -5.203 -3.744 -8.812 1 98.12 41 THR B C 1
ATOM 1635 O O . THR B 1 41 ? -4.555 -4.363 -9.656 1 98.12 41 THR B O 1
ATOM 1638 N N . LEU B 1 42 ? -6.406 -4.156 -8.492 1 97.88 42 LEU B N 1
ATOM 1639 C CA . LEU B 1 42 ? -6.973 -5.438 -8.891 1 97.88 42 LEU B CA 1
ATOM 1640 C C . LEU B 1 42 ? -7.152 -5.508 -10.406 1 97.88 42 LEU B C 1
ATOM 1642 O O . LEU B 1 42 ? -7.086 -6.59 -10.992 1 97.88 42 LEU B O 1
ATOM 1646 N N . LYS B 1 43 ? -7.336 -4.383 -11.016 1 97.5 43 LYS B N 1
ATOM 1647 C CA . LYS B 1 43 ? -7.551 -4.336 -12.461 1 97.5 43 LYS B CA 1
ATOM 1648 C C . LYS B 1 43 ? -6.359 -4.922 -13.219 1 97.5 43 LYS B C 1
ATOM 1650 O O . LYS B 1 43 ? -6.496 -5.355 -14.359 1 97.5 43 LYS B O 1
ATOM 1655 N N . PHE B 1 44 ? -5.207 -4.949 -12.625 1 98 44 PHE B N 1
ATOM 1656 C CA . PHE B 1 44 ? -4.004 -5.438 -13.289 1 98 44 PHE B CA 1
ATOM 1657 C C . PHE B 1 44 ? -3.875 -6.949 -13.133 1 98 44 PHE B C 1
ATOM 1659 O O . PHE B 1 44 ? -2.979 -7.562 -13.719 1 98 44 PHE B O 1
ATOM 1666 N N . PHE B 1 45 ? -4.805 -7.594 -12.398 1 97.62 45 PHE B N 1
ATOM 1667 C CA . PHE B 1 45 ? -4.715 -9.031 -12.141 1 97.62 45 PHE B CA 1
ATOM 1668 C C . PHE B 1 45 ? -5.957 -9.75 -12.648 1 97.62 45 PHE B C 1
ATOM 1670 O O . PHE B 1 45 ? -5.965 -10.977 -12.773 1 97.62 45 PHE B O 1
ATOM 1677 N N . MET B 1 46 ? -7.004 -8.961 -12.836 1 97.19 46 MET B N 1
ATOM 1678 C CA . MET B 1 46 ? -8.289 -9.547 -13.219 1 97.19 46 MET B CA 1
ATOM 1679 C C . MET B 1 46 ? -8.477 -9.492 -14.727 1 97.19 46 MET B C 1
ATOM 1681 O O . MET B 1 46 ? -8.711 -8.422 -15.289 1 97.19 46 MET B O 1
ATOM 1685 N N . TYR B 1 47 ? -8.391 -10.648 -15.344 1 96.06 47 TYR B N 1
ATOM 1686 C CA . TYR B 1 47 ? -8.562 -10.789 -16.781 1 96.06 47 TYR B CA 1
ATOM 1687 C C . TYR B 1 47 ? -9.578 -11.875 -17.109 1 96.06 47 TYR B C 1
ATOM 1689 O O . TYR B 1 47 ? -9.695 -12.859 -16.391 1 96.06 47 TYR B O 1
ATOM 1697 N N . GLU B 1 48 ? -10.445 -11.867 -18.109 1 91.31 48 GLU B N 1
ATOM 1698 C CA . GLU B 1 48 ? -11.5 -12.805 -18.469 1 91.31 48 GLU B CA 1
ATOM 1699 C C . GLU B 1 48 ? -10.938 -14.211 -18.703 1 91.31 48 GLU B C 1
ATOM 1701 O O . GLU B 1 48 ? -11.539 -15.203 -18.281 1 91.31 48 GLU B O 1
ATOM 1706 N N . ASN B 1 49 ? -9.805 -14.391 -19.297 1 93.94 49 ASN B N 1
ATOM 1707 C CA . ASN B 1 49 ? -9.312 -15.711 -19.656 1 93.94 49 ASN B CA 1
ATOM 1708 C C . ASN B 1 49 ? -8.055 -16.078 -18.875 1 93.94 49 ASN B C 1
ATOM 1710 O O . ASN B 1 49 ? -7.266 -16.906 -19.328 1 93.94 49 ASN B O 1
ATOM 1714 N N . VAL B 1 50 ? -7.98 -15.492 -17.766 1 98.06 50 VAL B N 1
ATOM 1715 C CA . VAL B 1 50 ? -6.855 -15.797 -16.891 1 98.06 50 VAL B CA 1
ATOM 1716 C C . VAL B 1 50 ? -7.363 -16.031 -15.469 1 98.06 50 VAL B C 1
ATOM 1718 O O . VAL B 1 50 ? -8.031 -15.172 -14.891 1 98.06 50 VAL B O 1
ATOM 1721 N N . ASP B 1 51 ? -7.16 -17.188 -14.922 1 98.25 51 ASP B N 1
ATOM 1722 C CA . ASP B 1 51 ? -7.535 -17.469 -13.539 1 98.25 51 ASP B CA 1
ATOM 1723 C C . ASP B 1 51 ? -6.656 -16.672 -12.57 1 98.25 51 ASP B C 1
ATOM 1725 O O . ASP B 1 51 ? -5.461 -16.5 -12.812 1 98.25 51 ASP B O 1
ATOM 1729 N N . PHE B 1 52 ? -7.266 -16.25 -11.547 1 98.69 52 PHE B N 1
ATOM 1730 C CA . PHE B 1 52 ? -6.535 -15.484 -10.539 1 98.69 52 PHE B CA 1
ATOM 1731 C C . PHE B 1 52 ? -6.789 -16.047 -9.141 1 98.69 52 PHE B C 1
ATOM 1733 O O . PHE B 1 52 ? -7.938 -16.297 -8.766 1 98.69 52 PHE B O 1
ATOM 1740 N N . TYR B 1 53 ? -5.719 -16.266 -8.344 1 98.75 53 TYR B N 1
ATOM 1741 C CA . TYR B 1 53 ? -5.781 -16.734 -6.961 1 98.75 53 TYR B CA 1
ATOM 1742 C C . TYR B 1 53 ? -4.863 -15.906 -6.07 1 98.75 53 TYR B C 1
ATOM 1744 O O . TYR B 1 53 ? -3.662 -15.797 -6.332 1 98.75 53 TYR B O 1
ATOM 1752 N N . GLY B 1 54 ? -5.414 -15.328 -5.066 1 98.75 54 GLY B N 1
ATOM 1753 C CA . GLY B 1 54 ? -4.621 -14.523 -4.156 1 98.75 54 GLY B CA 1
ATOM 1754 C C . GLY B 1 54 ? -4.855 -14.867 -2.695 1 98.75 54 GLY B C 1
ATOM 1755 O O . GLY B 1 54 ? -5.898 -15.414 -2.344 1 98.75 54 GLY B O 1
ATOM 1756 N N . VAL B 1 55 ? -3.859 -14.594 -1.853 1 98.88 55 VAL B N 1
ATOM 1757 C CA . VAL B 1 55 ? -4.027 -14.578 -0.403 1 98.88 55 VAL B CA 1
ATOM 1758 C C . VAL B 1 55 ? -3.723 -13.18 0.139 1 98.88 55 VAL B C 1
ATOM 1760 O O . VAL B 1 55 ? -2.998 -12.406 -0.492 1 98.88 55 VAL B O 1
ATOM 1763 N N . PHE B 1 56 ? -4.289 -12.867 1.296 1 98.69 56 PHE B N 1
ATOM 1764 C CA . PHE B 1 56 ? -4.02 -11.586 1.928 1 98.69 56 PHE B CA 1
ATOM 1765 C C . PHE B 1 56 ? -2.617 -11.562 2.529 1 98.69 56 PHE B C 1
ATOM 1767 O O . PHE B 1 56 ? -2.172 -12.555 3.113 1 98.69 56 PHE B O 1
ATOM 1774 N N . GLY B 1 57 ? -1.916 -10.453 2.311 1 98.56 57 GLY B N 1
ATOM 1775 C CA . GLY B 1 57 ? -0.694 -10.18 3.049 1 98.56 57 GLY B CA 1
ATOM 1776 C C . GLY B 1 57 ? -0.928 -9.367 4.305 1 98.56 57 GLY B C 1
ATOM 1777 O O . GLY B 1 57 ? -2.07 -9.039 4.637 1 98.56 57 GLY B O 1
ATOM 1778 N N . ASN B 1 58 ? 0.105 -9.023 5.027 1 97.88 58 ASN B N 1
ATOM 1779 C CA . ASN B 1 58 ? -0.011 -8.336 6.309 1 97.88 58 ASN B CA 1
ATOM 1780 C C . ASN B 1 58 ? -0.257 -6.844 6.125 1 97.88 58 ASN B C 1
ATOM 1782 O O . ASN B 1 58 ? -0.667 -6.156 7.062 1 97.88 58 ASN B O 1
ATOM 1786 N N . ASN B 1 59 ? -0.064 -6.305 4.941 1 98.38 59 ASN B N 1
ATOM 1787 C CA . ASN B 1 59 ? -0.274 -4.879 4.719 1 98.38 59 ASN B CA 1
ATOM 1788 C C . ASN B 1 59 ? -1.545 -4.617 3.914 1 98.38 59 ASN B C 1
ATOM 1790 O O . ASN B 1 59 ? -1.87 -3.467 3.615 1 98.38 59 ASN B O 1
ATOM 1794 N N . ASP B 1 60 ? -2.232 -5.598 3.506 1 98.25 60 ASP B N 1
ATOM 1795 C CA . ASP B 1 60 ? -3.443 -5.406 2.715 1 98.25 60 ASP B CA 1
ATOM 1796 C C . ASP B 1 60 ? -4.539 -4.738 3.543 1 98.25 60 ASP B C 1
ATOM 1798 O O . ASP B 1 60 ? -4.902 -5.23 4.613 1 98.25 60 ASP B O 1
ATOM 1802 N N . GLY B 1 61 ? -4.973 -3.648 3.039 1 95.81 61 GLY B N 1
ATOM 1803 C CA . GLY B 1 61 ? -6.137 -2.98 3.6 1 95.81 61 GLY B CA 1
ATOM 1804 C C . GLY B 1 61 ? -7.418 -3.268 2.836 1 95.81 61 GLY B C 1
ATOM 1805 O O . GLY B 1 61 ? -7.387 -3.91 1.784 1 95.81 61 GLY B O 1
ATOM 1806 N N . GLU B 1 62 ? -8.523 -2.832 3.354 1 96.81 62 GLU B N 1
ATOM 1807 C CA . GLU B 1 62 ? -9.82 -3 2.707 1 96.81 62 GLU B CA 1
ATOM 1808 C C . GLU B 1 62 ? -10.023 -4.438 2.236 1 96.81 62 GLU B C 1
ATOM 1810 O O . GLU B 1 62 ? -10.359 -4.676 1.075 1 96.81 62 GLU B O 1
ATOM 1815 N N . ARG B 1 63 ? -9.75 -5.371 3.125 1 96.12 63 ARG B N 1
ATOM 1816 C CA . ARG B 1 63 ? -9.742 -6.793 2.799 1 96.12 63 ARG B CA 1
ATOM 1817 C C . ARG B 1 63 ? -11.102 -7.246 2.277 1 96.12 63 ARG B C 1
ATOM 1819 O O . ARG B 1 63 ? -11.18 -8.055 1.353 1 96.12 63 ARG B O 1
ATOM 1826 N N . VAL B 1 64 ? -12.156 -6.707 2.807 1 96.88 64 VAL B N 1
ATOM 1827 C CA . VAL B 1 64 ? -13.5 -7.062 2.365 1 96.88 64 VAL B CA 1
ATOM 1828 C C . VAL B 1 64 ? -13.695 -6.629 0.914 1 96.88 64 VAL B C 1
ATOM 1830 O O . VAL B 1 64 ? -14.164 -7.414 0.084 1 96.88 64 VAL B O 1
ATOM 1833 N N . ILE B 1 65 ? -13.32 -5.43 0.622 1 96.88 65 ILE B N 1
ATOM 1834 C CA . ILE B 1 65 ? -13.484 -4.898 -0.728 1 96.88 65 ILE B CA 1
ATOM 1835 C C . ILE B 1 65 ? -12.562 -5.645 -1.689 1 96.88 65 ILE B C 1
ATOM 1837 O O . ILE B 1 65 ? -12.961 -5.992 -2.801 1 96.88 65 ILE B O 1
ATOM 1841 N N . LEU B 1 66 ? -11.328 -5.863 -1.296 1 97 66 LEU B N 1
ATOM 1842 C CA . LEU B 1 66 ? -10.398 -6.641 -2.107 1 97 66 LEU B CA 1
ATOM 1843 C C . LEU B 1 66 ? -10.992 -8.008 -2.455 1 97 66 LEU B C 1
ATOM 1845 O O . LEU B 1 66 ? -10.938 -8.43 -3.611 1 97 66 LEU B O 1
ATOM 1849 N N . SER B 1 67 ? -11.547 -8.672 -1.48 1 97.62 67 SER B N 1
ATOM 1850 C CA . SER B 1 67 ? -12.133 -10 -1.678 1 97.62 67 SER B CA 1
ATOM 1851 C C . SER B 1 67 ? -13.336 -9.938 -2.605 1 97.62 67 SER B C 1
ATOM 1853 O O . SER B 1 67 ? -13.43 -10.703 -3.568 1 97.62 67 SER B O 1
ATOM 1855 N N . GLN B 1 68 ? -14.227 -9 -2.377 1 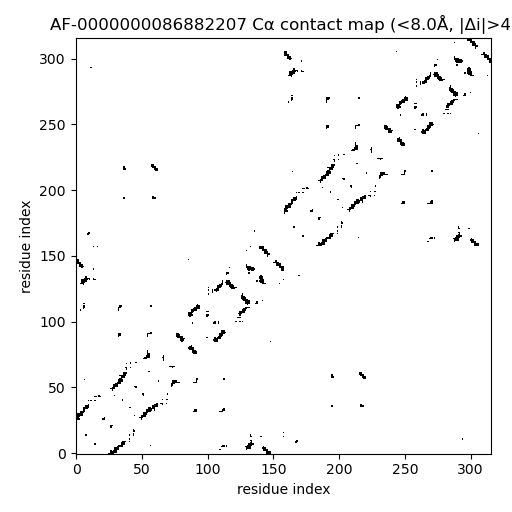97.06 68 GLN B N 1
ATOM 1856 C CA . GLN B 1 68 ? -15.453 -8.867 -3.162 1 97.06 68 GLN B CA 1
ATOM 1857 C C . GLN B 1 68 ? -15.141 -8.508 -4.613 1 97.06 68 GLN B C 1
ATOM 1859 O O . GLN B 1 68 ? -15.672 -9.125 -5.539 1 97.06 68 GLN B O 1
ATOM 1864 N N . LYS B 1 69 ? -14.234 -7.609 -4.832 1 96.5 69 LYS B N 1
ATOM 1865 C CA . LYS B 1 69 ? -13.914 -7.145 -6.18 1 96.5 69 LYS B CA 1
ATOM 1866 C C . LYS B 1 69 ? -13.141 -8.203 -6.957 1 96.5 69 LYS B C 1
ATOM 1868 O O . LYS B 1 69 ? -13.055 -8.141 -8.188 1 96.5 69 LYS B O 1
ATOM 1873 N N . SER B 1 70 ? -12.492 -9.078 -6.289 1 96 70 SER B N 1
ATOM 1874 C CA . SER B 1 70 ? -11.781 -10.172 -6.941 1 96 70 SER B CA 1
ATOM 1875 C C . SER B 1 70 ? -12.68 -11.391 -7.098 1 96 70 SER B C 1
ATOM 1877 O O . SER B 1 70 ? -12.195 -12.484 -7.422 1 96 70 SER B O 1
ATOM 1879 N N . ASN B 1 71 ? -14.047 -11.273 -6.824 1 96.12 71 ASN B N 1
ATOM 1880 C CA . ASN B 1 71 ? -14.984 -12.391 -6.828 1 96.12 71 ASN B CA 1
ATOM 1881 C C . ASN B 1 71 ? -14.523 -13.508 -5.891 1 96.12 71 ASN B C 1
ATOM 1883 O O . ASN B 1 71 ? -14.523 -14.68 -6.273 1 96.12 71 ASN B O 1
ATOM 1887 N N . VAL B 1 72 ? -13.969 -13.133 -4.715 1 95.69 72 VAL B N 1
ATOM 1888 C CA . VAL B 1 72 ? -13.578 -13.992 -3.602 1 95.69 72 VAL B CA 1
ATOM 1889 C C . VAL B 1 72 ? -12.367 -14.836 -3.996 1 95.69 72 VAL B C 1
ATOM 1891 O O . VAL B 1 72 ? -12.234 -15.984 -3.564 1 95.69 72 VAL B O 1
ATOM 1894 N N . SER B 1 73 ? -11.625 -14.258 -4.918 1 97.38 73 SER B N 1
ATOM 1895 C CA . SER B 1 73 ? -10.406 -14.961 -5.332 1 97.38 73 SER B CA 1
ATOM 1896 C C . SER B 1 73 ? -9.242 -14.641 -4.402 1 97.38 73 SER B C 1
ATOM 1898 O O . SER B 1 73 ? -8.211 -15.305 -4.445 1 97.38 73 SER B O 1
ATOM 1900 N N . ILE B 1 74 ? -9.359 -13.648 -3.65 1 98.5 74 ILE B N 1
ATOM 1901 C CA . ILE B 1 74 ? -8.406 -13.344 -2.598 1 98.5 74 ILE B CA 1
ATOM 1902 C C . ILE B 1 74 ? -8.977 -13.75 -1.241 1 98.5 74 ILE B C 1
ATOM 1904 O O . ILE B 1 74 ? -10.062 -13.305 -0.857 1 98.5 74 ILE B O 1
ATOM 1908 N N . VAL B 1 75 ? -8.297 -14.523 -0.526 1 98.44 75 VAL B N 1
ATOM 1909 C CA . VAL B 1 75 ? -8.789 -15.055 0.736 1 98.44 75 VAL B CA 1
ATOM 1910 C C . VAL B 1 75 ? -7.668 -15.078 1.769 1 98.44 75 VAL B C 1
ATOM 1912 O O . VAL B 1 75 ? -6.496 -14.898 1.425 1 98.44 75 VAL B O 1
ATOM 1915 N N . PRO B 1 76 ? -8.008 -15.227 3.078 1 97.94 76 PRO B N 1
ATOM 1916 C CA . PRO B 1 76 ? -6.957 -15.414 4.078 1 97.94 76 PRO B CA 1
ATOM 1917 C C . PRO B 1 76 ? -6.141 -16.672 3.846 1 97.94 76 PRO B C 1
ATOM 1919 O O . PRO B 1 76 ? -6.695 -17.719 3.473 1 97.94 76 PRO B O 1
ATOM 1922 N N . GLY B 1 77 ? -4.816 -16.578 3.994 1 97.56 77 GLY B N 1
ATOM 1923 C CA . GLY B 1 77 ? -3.947 -17.75 3.887 1 97.56 77 GLY B CA 1
ATOM 1924 C C . GLY B 1 77 ? -3.83 -18.531 5.184 1 97.56 77 GLY B C 1
ATOM 1925 O O . GLY B 1 77 ? -4.234 -18.047 6.242 1 97.56 77 GLY B O 1
ATOM 1926 N N . PRO B 1 78 ? -3.365 -19.609 5.145 1 98.19 78 PRO B N 1
ATOM 1927 C CA . PRO B 1 78 ? -2.908 -20.328 3.953 1 98.19 78 PRO B CA 1
ATOM 1928 C C . PRO B 1 78 ? -4.059 -20.891 3.129 1 98.19 78 PRO B C 1
ATOM 1930 O O . PRO B 1 78 ? -5.137 -21.156 3.668 1 98.19 78 PRO B O 1
ATOM 1933 N N . ARG B 1 79 ? -3.777 -21 1.859 1 97.88 79 ARG B N 1
ATOM 1934 C CA . ARG B 1 79 ? -4.781 -21.453 0.903 1 97.88 79 ARG B CA 1
ATOM 1935 C C . ARG B 1 79 ? -4.305 -22.703 0.165 1 97.88 79 ARG B C 1
ATOM 1937 O O . ARG B 1 79 ? -3.146 -22.781 -0.245 1 97.88 79 ARG B O 1
ATOM 1944 N N . PHE B 1 80 ? -5.238 -23.719 0.058 1 98.06 80 PHE B N 1
ATOM 1945 C CA . PHE B 1 80 ? -4.977 -24.922 -0.724 1 98.06 80 PHE B CA 1
ATOM 1946 C C . PHE B 1 80 ? -5.738 -24.891 -2.045 1 98.06 80 PHE B C 1
ATOM 1948 O O . PHE B 1 80 ? -6.922 -24.547 -2.074 1 98.06 80 PHE B O 1
ATOM 1955 N N . LEU B 1 81 ? -5.004 -25.188 -3.113 1 98.31 81 LEU B N 1
ATOM 1956 C CA . LEU B 1 81 ? -5.594 -25.219 -4.449 1 98.31 81 LEU B CA 1
ATOM 1957 C C . LEU B 1 81 ? -5.16 -26.484 -5.195 1 98.31 81 LEU B C 1
ATOM 1959 O O . LEU B 1 81 ? -4.082 -27.016 -4.941 1 98.31 81 LEU B O 1
ATOM 1963 N N . GLU B 1 82 ? -6.012 -26.953 -6.023 1 98.06 82 GLU B N 1
ATOM 1964 C CA . GLU B 1 82 ? -5.66 -27.953 -7.02 1 98.06 82 GLU B CA 1
ATOM 1965 C C . GLU B 1 82 ? -5.957 -27.469 -8.43 1 98.06 82 GLU B C 1
ATOM 1967 O O . GLU B 1 82 ? -7.117 -27.25 -8.789 1 98.06 82 GLU B O 1
ATOM 1972 N N . ILE B 1 83 ? -4.898 -27.25 -9.164 1 96.69 83 ILE B N 1
ATOM 1973 C CA . ILE B 1 83 ? -5.008 -26.734 -10.523 1 96.69 83 ILE B CA 1
ATOM 1974 C C . ILE B 1 83 ? -4.266 -27.656 -11.492 1 96.69 83 ILE B C 1
ATOM 1976 O O . ILE B 1 83 ? -3.062 -27.891 -11.336 1 96.69 83 ILE B O 1
ATOM 1980 N N . ASN B 1 84 ? -4.941 -28.156 -12.531 1 92.88 84 ASN B N 1
ATOM 1981 C CA . ASN B 1 84 ? -4.344 -29.062 -13.508 1 92.88 84 ASN B CA 1
ATOM 1982 C C . ASN B 1 84 ? -3.621 -30.234 -12.828 1 92.88 84 ASN B C 1
ATOM 1984 O O . ASN B 1 84 ? -2.463 -30.516 -13.133 1 92.88 84 ASN B O 1
ATOM 1988 N N . ASN B 1 85 ? -4.227 -30.766 -11.742 1 95.75 85 ASN B N 1
ATOM 1989 C CA . ASN B 1 85 ? -3.744 -31.922 -10.992 1 95.75 85 ASN B CA 1
ATOM 1990 C C . ASN B 1 85 ? -2.486 -31.594 -10.195 1 95.75 85 ASN B C 1
ATOM 1992 O O . ASN B 1 85 ? -1.695 -32.469 -9.875 1 95.75 85 ASN B O 1
ATOM 1996 N N . LYS B 1 86 ? -2.193 -30.344 -10.031 1 98.06 86 LYS B N 1
ATOM 1997 C CA . LYS B 1 86 ? -1.117 -29.891 -9.156 1 98.06 86 LYS B CA 1
ATOM 1998 C C . LYS B 1 86 ? -1.669 -29.359 -7.836 1 98.06 86 LYS B C 1
ATOM 2000 O O . LYS B 1 86 ? -2.592 -28.547 -7.824 1 98.06 86 LYS B O 1
ATOM 2005 N N . LYS B 1 87 ? -1.142 -29.906 -6.812 1 98.5 87 LYS B N 1
ATOM 2006 C CA . LYS B 1 87 ? -1.507 -29.453 -5.477 1 98.5 87 LYS B CA 1
ATOM 2007 C C . LYS B 1 87 ? -0.666 -28.25 -5.059 1 98.5 87 LYS B C 1
ATOM 2009 O O . LYS B 1 87 ? 0.56 -28.344 -4.965 1 98.5 87 LYS B O 1
ATOM 2014 N N . ILE B 1 88 ? -1.365 -27.109 -4.746 1 98.62 88 ILE B N 1
ATOM 2015 C CA . ILE B 1 88 ? -0.684 -25.859 -4.453 1 98.62 88 ILE B CA 1
ATOM 2016 C C . ILE B 1 88 ? -1.06 -25.375 -3.053 1 98.62 88 ILE B C 1
ATOM 2018 O O . ILE B 1 88 ? -2.236 -25.375 -2.686 1 98.62 88 ILE B O 1
ATOM 2022 N N . TYR B 1 89 ? -0.061 -25.031 -2.246 1 98.81 89 TYR B N 1
ATOM 2023 C CA . TYR B 1 89 ? -0.208 -24.406 -0.939 1 98.81 89 TYR B CA 1
ATOM 2024 C C . TYR B 1 89 ? 0.307 -22.969 -0.962 1 98.81 89 TYR B C 1
ATOM 2026 O O . TYR B 1 89 ? 1.487 -22.734 -1.229 1 98.81 89 TYR B O 1
ATOM 2034 N N . MET B 1 90 ? -0.551 -22 -0.699 1 98.56 90 MET B N 1
ATOM 2035 C CA . MET B 1 90 ? -0.218 -20.594 -0.848 1 98.56 90 MET B CA 1
ATOM 2036 C C . MET B 1 90 ? -0.358 -19.859 0.481 1 98.56 90 MET B C 1
ATOM 2038 O O . MET B 1 90 ? -1.346 -20.047 1.195 1 98.56 90 MET B O 1
ATOM 2042 N N . MET B 1 91 ? 0.591 -19.078 0.813 1 98.75 91 MET B N 1
ATOM 2043 C CA . MET B 1 91 ? 0.562 -18.234 2.006 1 98.75 91 MET B CA 1
ATOM 2044 C C . MET B 1 91 ? 1.366 -16.953 1.788 1 98.75 91 MET B C 1
ATOM 2046 O O . MET B 1 91 ? 2.113 -16.844 0.815 1 98.75 91 MET B O 1
ATOM 2050 N N . HIS B 1 92 ? 1.147 -16.047 2.637 1 98.88 92 HIS B N 1
ATOM 2051 C CA . HIS B 1 92 ? 1.983 -14.852 2.617 1 98.88 92 HIS B CA 1
ATOM 2052 C C . HIS B 1 92 ? 3.158 -14.984 3.582 1 98.88 92 HIS B C 1
ATOM 2054 O O . HIS B 1 92 ? 4.301 -15.141 3.154 1 98.88 92 HIS B O 1
ATOM 2060 N N . GLU B 1 93 ? 2.881 -14.953 4.883 1 98.5 93 GLU B N 1
ATOM 2061 C CA . GLU B 1 93 ? 3.906 -15.242 5.879 1 98.5 93 GLU B CA 1
ATOM 2062 C C . GLU B 1 93 ? 4.25 -16.734 5.898 1 98.5 93 GLU B C 1
ATOM 2064 O O . GLU B 1 93 ? 3.359 -17.578 6 1 98.5 93 GLU B O 1
ATOM 2069 N N . PRO B 1 94 ? 5.457 -17 5.848 1 98.12 94 PRO B N 1
ATOM 2070 C CA . PRO B 1 94 ? 5.84 -18.406 5.762 1 98.12 94 PRO B CA 1
ATOM 2071 C C . PRO B 1 94 ? 5.883 -19.094 7.129 1 98.12 94 PRO B C 1
ATOM 2073 O O . PRO B 1 94 ? 6.828 -19.828 7.426 1 98.12 94 PRO B O 1
ATOM 2076 N N . TYR B 1 95 ? 4.875 -18.969 7.867 1 96.5 95 TYR B N 1
ATOM 2077 C CA . TYR B 1 95 ? 4.852 -19.484 9.234 1 96.5 95 TYR B CA 1
ATOM 2078 C C . TYR B 1 95 ? 4.793 -21 9.25 1 96.5 95 TYR B C 1
ATOM 2080 O O . TYR B 1 95 ? 5.406 -21.641 10.102 1 96.5 95 TYR B O 1
ATOM 2088 N N . SER B 1 96 ? 4.117 -21.609 8.328 1 96.75 96 SER B N 1
ATOM 2089 C CA . SER B 1 96 ? 3.938 -23.047 8.328 1 96.75 96 SER B CA 1
ATOM 2090 C C . SER B 1 96 ? 4.797 -23.719 7.254 1 96.75 96 SER B C 1
ATOM 2092 O O . SER B 1 96 ? 4.512 -24.844 6.828 1 96.75 96 SER B O 1
ATOM 2094 N N . LEU B 1 97 ? 5.77 -22.969 6.824 1 96.94 97 LEU B N 1
ATOM 2095 C CA . LEU B 1 97 ? 6.582 -23.422 5.699 1 96.94 97 LEU B CA 1
ATOM 2096 C C . LEU B 1 97 ? 7.246 -24.766 6.016 1 96.94 97 LEU B C 1
ATOM 2098 O O . LEU B 1 97 ? 7.191 -25.688 5.211 1 96.94 97 LEU B O 1
ATOM 2102 N N . LYS B 1 98 ? 7.859 -24.906 7.164 1 95.75 98 LYS B N 1
ATOM 2103 C CA . LYS B 1 98 ? 8.57 -26.125 7.543 1 95.75 98 LYS B CA 1
ATOM 2104 C C . LYS B 1 98 ? 7.633 -27.328 7.531 1 95.75 98 LYS B C 1
ATOM 2106 O O . LYS B 1 98 ? 7.961 -28.375 6.973 1 95.75 98 LYS B O 1
ATOM 2111 N N . ALA B 1 99 ? 6.516 -27.141 8.141 1 96.75 99 ALA B N 1
ATOM 2112 C CA . ALA B 1 99 ? 5.535 -28.234 8.203 1 96.75 99 ALA B CA 1
ATOM 2113 C C . ALA B 1 99 ? 5.031 -28.594 6.809 1 96.75 99 ALA B C 1
ATOM 2115 O O . ALA B 1 99 ? 4.883 -29.766 6.484 1 96.75 99 ALA B O 1
ATOM 2116 N N . ALA B 1 100 ? 4.742 -27.578 6.016 1 96.5 100 ALA B N 1
ATOM 2117 C CA . ALA B 1 100 ? 4.227 -27.797 4.668 1 96.5 100 ALA B CA 1
ATOM 2118 C C . ALA B 1 100 ? 5.227 -28.578 3.812 1 96.5 100 ALA B C 1
ATOM 2120 O O . ALA B 1 100 ? 4.863 -29.531 3.129 1 96.5 100 ALA B O 1
ATOM 2121 N N . LYS B 1 101 ? 6.457 -28.125 3.883 1 93.75 101 LYS B N 1
ATOM 2122 C CA . LYS B 1 101 ? 7.492 -28.766 3.076 1 93.75 101 LYS B CA 1
ATOM 2123 C C . LYS B 1 101 ? 7.695 -30.219 3.492 1 93.75 101 LYS B C 1
ATOM 2125 O O . LYS B 1 101 ? 7.895 -31.094 2.645 1 93.75 101 LYS B O 1
ATOM 2130 N N . ASN B 1 102 ? 7.594 -30.5 4.754 1 95.06 102 ASN B N 1
ATOM 2131 C CA . ASN B 1 102 ? 7.848 -31.844 5.27 1 95.06 102 ASN B CA 1
ATOM 2132 C C . ASN B 1 102 ? 6.648 -32.75 5.066 1 95.06 102 ASN B C 1
ATOM 2134 O O . ASN B 1 102 ? 6.773 -33.969 5.145 1 95.06 102 ASN B O 1
ATOM 2138 N N . SER B 1 103 ? 5.547 -32.156 4.84 1 95.12 103 SER B N 1
ATOM 2139 C CA . SER B 1 103 ? 4.336 -32.969 4.672 1 95.12 103 SER B CA 1
ATOM 2140 C C . SER B 1 103 ? 4.391 -33.781 3.391 1 95.12 103 SER B C 1
ATOM 2142 O O . SER B 1 103 ? 3.711 -34.812 3.273 1 95.12 103 SER B O 1
ATOM 2144 N N . LYS B 1 104 ? 5.059 -33.375 2.336 1 93.94 104 LYS B N 1
ATOM 2145 C CA . LYS B 1 104 ? 5.195 -34 1.021 1 93.94 104 LYS B CA 1
ATOM 2146 C C . LYS B 1 104 ? 3.846 -34.094 0.312 1 93.94 104 LYS B C 1
ATOM 2148 O O . LYS B 1 104 ? 3.637 -34.969 -0.532 1 93.94 104 LYS B O 1
ATOM 2153 N N . LEU B 1 105 ? 2.967 -33.156 0.688 1 96.88 105 LEU B N 1
ATOM 2154 C CA . LEU B 1 105 ? 1.596 -33.219 0.196 1 96.88 105 LEU B CA 1
ATOM 2155 C C . LEU B 1 105 ? 1.418 -32.344 -1.038 1 96.88 105 LEU B C 1
ATOM 2157 O O . LEU B 1 105 ? 0.451 -32.5 -1.785 1 96.88 105 LEU B O 1
ATOM 2161 N N . TYR B 1 106 ? 2.334 -31.469 -1.277 1 98.19 106 TYR B N 1
ATOM 2162 C CA . TYR B 1 106 ? 2.102 -30.406 -2.254 1 98.19 106 TYR B CA 1
ATOM 2163 C C . TYR B 1 106 ? 3.117 -30.484 -3.389 1 98.19 106 TYR B C 1
ATOM 2165 O O . TYR B 1 106 ? 4.273 -30.844 -3.17 1 98.19 106 TYR B O 1
ATOM 2173 N N . ASP B 1 107 ? 2.67 -30.156 -4.562 1 98.25 107 ASP B N 1
ATOM 2174 C CA . ASP B 1 107 ? 3.576 -30 -5.695 1 98.25 107 ASP B CA 1
ATOM 2175 C C . ASP B 1 107 ? 4.262 -28.641 -5.668 1 98.25 107 ASP B C 1
ATOM 2177 O O . ASP B 1 107 ? 5.43 -28.516 -6.043 1 98.25 107 ASP B O 1
ATOM 2181 N N . TYR B 1 108 ? 3.516 -27.609 -5.203 1 98.62 108 TYR B N 1
ATOM 2182 C CA . TYR B 1 108 ? 4.023 -26.25 -5.109 1 98.62 108 TYR B CA 1
ATOM 2183 C C . TYR B 1 108 ? 3.664 -25.625 -3.77 1 98.62 108 TYR B C 1
ATOM 2185 O O . TYR B 1 108 ? 2.557 -25.812 -3.262 1 98.62 108 TYR B O 1
ATOM 2193 N N . ILE B 1 109 ? 4.594 -24.891 -3.17 1 98.81 109 ILE B N 1
ATOM 2194 C CA . ILE B 1 109 ? 4.371 -24.016 -2.033 1 98.81 109 ILE B CA 1
ATOM 2195 C C . ILE B 1 109 ? 4.793 -22.594 -2.398 1 98.81 109 ILE B C 1
ATOM 2197 O O . ILE B 1 109 ? 5.949 -22.344 -2.76 1 98.81 109 ILE B O 1
ATOM 2201 N N . PHE B 1 110 ? 3.85 -21.656 -2.42 1 98.88 110 PHE B N 1
ATOM 2202 C CA . PHE B 1 110 ? 4.09 -20.266 -2.738 1 98.88 110 PHE B CA 1
ATOM 2203 C C . PHE B 1 110 ? 3.982 -19.391 -1.487 1 98.88 110 PHE B C 1
ATOM 2205 O O . PHE B 1 110 ? 3.07 -19.578 -0.678 1 98.88 110 PHE B O 1
ATOM 2212 N N . PHE B 1 111 ? 4.918 -18.5 -1.272 1 98.88 111 PHE B N 1
ATOM 2213 C CA . PHE B 1 111 ? 4.832 -17.547 -0.174 1 98.88 111 PHE B CA 1
ATOM 2214 C C . PHE B 1 111 ? 5.488 -16.219 -0.553 1 98.88 111 PHE B C 1
ATOM 2216 O O . PHE B 1 111 ? 6.051 -16.094 -1.644 1 98.88 111 PHE B O 1
ATOM 2223 N N . GLY B 1 112 ? 5.285 -15.18 0.2 1 98.75 112 GLY B N 1
ATOM 2224 C CA . GLY B 1 112 ? 5.848 -13.859 -0.022 1 98.75 112 GLY B CA 1
ATOM 2225 C C . GLY B 1 112 ? 6.387 -13.219 1.244 1 98.75 112 GLY B C 1
ATOM 2226 O O . GLY B 1 112 ? 7.176 -13.828 1.969 1 98.75 112 GLY B O 1
ATOM 2227 N N . HIS B 1 113 ? 6.172 -12.031 1.52 1 98.5 113 HIS B N 1
ATOM 2228 C CA . HIS B 1 113 ? 6.371 -11.305 2.77 1 98.5 113 HIS B CA 1
ATOM 2229 C C . HIS B 1 113 ? 7.82 -10.852 2.92 1 98.5 113 HIS B C 1
ATOM 2231 O O . HIS B 1 113 ? 8.086 -9.688 3.234 1 98.5 113 HIS B O 1
ATOM 2237 N N . THR B 1 114 ? 8.75 -11.695 2.615 1 98.19 114 THR B N 1
ATOM 2238 C CA . THR B 1 114 ? 10.156 -11.398 2.893 1 98.19 114 THR B CA 1
ATOM 2239 C C . THR B 1 114 ? 10.734 -10.492 1.813 1 98.19 114 THR B C 1
ATOM 2241 O O . THR B 1 114 ? 11.82 -9.922 1.992 1 98.19 114 THR B O 1
ATOM 2244 N N . HIS B 1 115 ? 10.117 -10.344 0.739 1 98.62 115 HIS B N 1
ATOM 2245 C CA . HIS B 1 115 ? 10.531 -9.547 -0.409 1 98.62 115 HIS B CA 1
ATOM 2246 C C . HIS B 1 115 ? 11.812 -10.094 -1.028 1 98.62 115 HIS B C 1
ATOM 2248 O O . HIS B 1 115 ? 12.484 -9.406 -1.8 1 98.62 115 HIS B O 1
ATOM 2254 N N . GLU B 1 116 ? 12.125 -11.273 -0.659 1 98.38 116 GLU B N 1
ATOM 2255 C CA . GLU B 1 116 ? 13.344 -11.906 -1.151 1 98.38 116 GLU B CA 1
ATOM 2256 C C . GLU B 1 116 ? 13.031 -13.109 -2.035 1 98.38 116 GLU B C 1
ATOM 2258 O O . GLU B 1 116 ? 12.258 -13.992 -1.643 1 98.38 116 GLU B O 1
ATOM 2263 N N . LYS B 1 117 ? 13.711 -13.211 -3.217 1 98.75 117 LYS B N 1
ATOM 2264 C CA . LYS B 1 117 ? 13.555 -14.383 -4.074 1 98.75 117 LYS B CA 1
ATOM 2265 C C . LYS B 1 117 ? 14.031 -15.648 -3.367 1 98.75 117 LYS B C 1
ATOM 2267 O O . LYS B 1 117 ? 15.07 -15.641 -2.703 1 98.75 117 LYS B O 1
ATOM 2272 N N . PHE B 1 118 ? 13.289 -16.594 -3.514 1 98.69 118 PHE B N 1
ATOM 2273 C CA . PHE B 1 118 ? 13.633 -17.891 -2.928 1 98.69 118 PHE B CA 1
ATOM 2274 C C . PHE B 1 118 ? 13.086 -19.031 -3.771 1 98.69 118 PHE B C 1
ATOM 2276 O O . PHE B 1 118 ? 11.953 -18.969 -4.246 1 98.69 118 PHE B O 1
ATOM 2283 N N . HIS B 1 119 ? 13.906 -20.031 -4.043 1 98.69 119 HIS B N 1
ATOM 2284 C CA . HIS B 1 119 ? 13.484 -21.25 -4.711 1 98.69 119 HIS B CA 1
ATOM 2285 C C . HIS B 1 119 ? 14.227 -22.469 -4.16 1 98.69 119 HIS B C 1
ATOM 2287 O O . HIS B 1 119 ? 15.461 -22.469 -4.09 1 98.69 119 HIS B O 1
ATOM 2293 N N . GLU B 1 120 ? 13.469 -23.391 -3.752 1 97.75 120 GLU B N 1
ATOM 2294 C CA . GLU B 1 120 ? 14.008 -24.672 -3.283 1 97.75 120 GLU B CA 1
ATOM 2295 C C . GLU B 1 120 ? 13.148 -25.828 -3.758 1 97.75 120 GLU B C 1
ATOM 2297 O O . GLU B 1 120 ? 11.922 -25.75 -3.758 1 97.75 120 GLU B O 1
ATOM 2302 N N . GLN B 1 121 ? 13.781 -26.875 -4.211 1 96.62 121 GLN B N 1
ATOM 2303 C CA . GLN B 1 121 ? 13.078 -28.109 -4.48 1 96.62 121 GLN B CA 1
ATOM 2304 C C . GLN B 1 121 ? 13.336 -29.141 -3.385 1 96.62 121 GLN B C 1
ATOM 2306 O O . GLN B 1 121 ? 14.484 -29.453 -3.072 1 96.62 121 GLN B O 1
ATOM 2311 N N . MET B 1 122 ? 12.352 -29.562 -2.809 1 95.38 122 MET B N 1
ATOM 2312 C CA . MET B 1 122 ? 12.422 -30.641 -1.827 1 95.38 122 MET B CA 1
ATOM 2313 C C . MET B 1 122 ? 11.562 -31.828 -2.256 1 95.38 122 MET B C 1
ATOM 2315 O O . MET B 1 122 ? 10.328 -31.734 -2.266 1 95.38 122 MET B O 1
ATOM 2319 N N . ASN B 1 123 ? 12.219 -32.938 -2.605 1 92.5 123 ASN B N 1
ATOM 2320 C CA . ASN B 1 123 ? 11.508 -34.031 -3.229 1 92.5 123 ASN B CA 1
ATOM 2321 C C . ASN B 1 123 ? 10.742 -33.594 -4.473 1 92.5 123 ASN B C 1
ATOM 2323 O O . ASN B 1 123 ? 11.328 -33 -5.383 1 92.5 123 ASN B O 1
ATOM 2327 N N . ASN B 1 124 ? 9.461 -33.75 -4.5 1 92.44 124 ASN B N 1
ATOM 2328 C CA . ASN B 1 124 ? 8.688 -33.375 -5.676 1 92.44 124 ASN B CA 1
ATOM 2329 C C . ASN B 1 124 ? 7.984 -32.031 -5.473 1 92.44 124 ASN B C 1
ATOM 2331 O O . ASN B 1 124 ? 7.125 -31.641 -6.27 1 92.44 124 ASN B O 1
ATOM 2335 N N . THR B 1 125 ? 8.367 -31.328 -4.391 1 97.31 125 THR B N 1
ATOM 2336 C CA . THR B 1 125 ? 7.703 -30.078 -4.062 1 97.31 125 THR B CA 1
ATOM 2337 C C . THR B 1 125 ? 8.578 -28.891 -4.449 1 97.31 125 THR B C 1
ATOM 2339 O O . THR B 1 125 ? 9.766 -28.844 -4.098 1 97.31 125 THR B O 1
ATOM 2342 N N . GLN B 1 126 ? 8.023 -27.922 -5.277 1 98.25 126 GLN B N 1
ATOM 2343 C CA . GLN B 1 126 ? 8.672 -26.656 -5.574 1 98.25 126 GLN B CA 1
ATOM 2344 C C . GLN B 1 126 ? 8.258 -25.578 -4.574 1 98.25 126 GLN B C 1
ATOM 2346 O O . GLN B 1 126 ? 7.066 -25.297 -4.418 1 98.25 126 GLN B O 1
ATOM 2351 N N . ILE B 1 127 ? 9.227 -25.031 -3.826 1 98.62 127 ILE B N 1
ATOM 2352 C CA . ILE B 1 127 ? 9 -23.969 -2.857 1 98.62 127 ILE B CA 1
ATOM 2353 C C . ILE B 1 127 ? 9.516 -22.641 -3.416 1 98.62 127 ILE B C 1
ATOM 2355 O O . ILE B 1 127 ? 10.703 -22.516 -3.717 1 98.62 127 ILE B O 1
ATOM 2359 N N . ILE B 1 128 ? 8.562 -21.656 -3.549 1 98.88 128 ILE B N 1
ATOM 2360 C CA . ILE B 1 128 ? 8.953 -20.469 -4.309 1 98.88 128 ILE B CA 1
ATOM 2361 C C . ILE B 1 128 ? 8.469 -19.219 -3.59 1 98.88 128 ILE B C 1
ATOM 2363 O O . ILE B 1 128 ? 7.305 -19.141 -3.186 1 98.88 128 ILE B O 1
ATOM 2367 N N . ASN B 1 129 ? 9.289 -18.297 -3.363 1 98.94 129 ASN B N 1
ATOM 2368 C CA . ASN B 1 129 ? 9.023 -16.875 -3.146 1 98.94 129 ASN B CA 1
ATOM 2369 C C . ASN B 1 129 ? 9.492 -16.031 -4.332 1 98.94 129 ASN B C 1
ATOM 2371 O O . ASN B 1 129 ? 10.688 -15.961 -4.617 1 98.94 129 ASN B O 1
ATOM 2375 N N . PRO B 1 130 ? 8.562 -15.398 -4.934 1 98.94 130 PRO B N 1
ATOM 2376 C CA . PRO B 1 130 ? 8.953 -14.68 -6.145 1 98.94 130 PRO B CA 1
ATOM 2377 C C . PRO B 1 130 ? 9.719 -13.391 -5.844 1 98.94 130 PRO B C 1
ATOM 2379 O O . PRO B 1 130 ? 10.195 -12.727 -6.766 1 98.94 130 PRO B O 1
ATOM 2382 N N . GLY B 1 131 ? 9.938 -13.016 -4.609 1 98.75 131 GLY B N 1
ATOM 2383 C CA . GLY B 1 131 ? 10.461 -11.711 -4.234 1 98.75 131 GLY B CA 1
ATOM 2384 C C . GLY B 1 131 ? 9.383 -10.664 -4.031 1 98.75 131 GLY B C 1
ATOM 2385 O O . GLY B 1 131 ? 8.43 -10.891 -3.289 1 98.75 131 GLY B O 1
ATOM 2386 N N . GLU B 1 132 ? 9.625 -9.562 -4.625 1 98.94 132 GLU B N 1
ATOM 2387 C CA . GLU B 1 132 ? 8.617 -8.508 -4.551 1 98.94 132 GLU B CA 1
ATOM 2388 C C . GLU B 1 132 ? 8.328 -7.93 -5.93 1 98.94 132 GLU B C 1
ATOM 2390 O O . GLU B 1 132 ? 9.25 -7.648 -6.703 1 98.94 132 GLU B O 1
ATOM 2395 N N . GLY B 1 133 ? 7.035 -7.734 -6.188 1 98.75 133 GLY B N 1
ATOM 2396 C CA . GLY B 1 133 ? 6.605 -7.145 -7.445 1 98.75 133 GLY B CA 1
ATOM 2397 C C . GLY B 1 133 ? 6.762 -5.637 -7.48 1 98.75 133 GLY B C 1
ATOM 2398 O O . GLY B 1 133 ? 6.684 -5.027 -8.547 1 98.75 133 GLY B O 1
ATOM 2399 N N . SER B 1 134 ? 7.062 -5.055 -6.301 1 98.69 134 SER B N 1
ATOM 2400 C CA . SER B 1 134 ? 7.168 -3.6 -6.238 1 98.69 134 SER B CA 1
ATOM 2401 C C . SER B 1 134 ? 8.594 -3.137 -6.512 1 98.69 134 SER B C 1
ATOM 2403 O O . SER B 1 134 ? 8.805 -2.078 -7.109 1 98.69 134 SER B O 1
ATOM 2405 N N . GLY B 1 135 ? 9.555 -3.922 -5.98 1 98.44 135 GLY B N 1
ATOM 2406 C CA . GLY B 1 135 ? 10.953 -3.539 -6.066 1 98.44 135 GLY B CA 1
ATOM 2407 C C . GLY B 1 135 ? 11.336 -2.453 -5.078 1 98.44 135 GLY B C 1
ATOM 2408 O O . GLY B 1 135 ? 12.414 -1.858 -5.191 1 98.44 135 GLY B O 1
ATOM 2409 N N . TRP B 1 136 ? 10.602 -2.152 -4.129 1 98.19 136 TRP B N 1
ATOM 2410 C CA . TRP B 1 136 ? 10.836 -1.029 -3.23 1 98.19 136 TRP B CA 1
ATOM 2411 C C . TRP B 1 136 ? 12.016 -1.317 -2.299 1 98.19 136 TRP B C 1
ATOM 2413 O O . TRP B 1 136 ? 12.797 -0.422 -1.987 1 98.19 136 TRP B O 1
ATOM 2423 N N . LEU B 1 137 ? 12.078 -2.561 -1.893 1 97.75 137 LEU B N 1
ATOM 2424 C CA . LEU B 1 137 ? 13.039 -2.852 -0.839 1 97.75 137 LEU B CA 1
ATOM 2425 C C . LEU B 1 137 ? 14.312 -3.463 -1.42 1 97.75 137 LEU B C 1
ATOM 2427 O O . LEU B 1 137 ? 15.414 -3.225 -0.91 1 97.75 137 LEU B O 1
ATOM 2431 N N . THR B 1 138 ? 14.156 -4.168 -2.512 1 97.81 138 THR B N 1
ATOM 2432 C CA . THR B 1 138 ? 15.305 -4.867 -3.076 1 97.81 138 THR B CA 1
ATOM 2433 C C . THR B 1 138 ? 15.82 -4.148 -4.32 1 97.81 138 THR B C 1
ATOM 2435 O O . THR B 1 138 ? 16.844 -4.527 -4.887 1 97.81 138 THR B O 1
ATOM 2438 N N . ASN B 1 139 ? 15.117 -3.133 -4.754 1 96.94 139 ASN B N 1
ATOM 2439 C CA . ASN B 1 139 ? 15.414 -2.371 -5.961 1 96.94 139 ASN B CA 1
ATOM 2440 C C . ASN B 1 139 ? 15.211 -3.209 -7.223 1 96.94 139 ASN B C 1
ATOM 2442 O O . ASN B 1 139 ? 15.672 -2.838 -8.305 1 96.94 139 ASN B O 1
ATOM 2446 N N . GLN B 1 140 ? 14.648 -4.336 -7.062 1 98 140 GLN B N 1
ATOM 2447 C CA . GLN B 1 140 ? 14.32 -5.195 -8.195 1 98 140 GLN B CA 1
ATOM 2448 C C . GLN B 1 140 ? 12.914 -5.773 -8.062 1 98 140 GLN B C 1
ATOM 2450 O O . GLN B 1 140 ? 12.641 -6.527 -7.129 1 98 140 GLN B O 1
ATOM 2455 N N . ALA B 1 141 ? 12.055 -5.391 -8.969 1 98.75 141 ALA B N 1
ATOM 2456 C CA . ALA B 1 141 ? 10.719 -5.984 -9.023 1 98.75 141 ALA B CA 1
ATOM 2457 C C . ALA B 1 141 ? 10.75 -7.324 -9.758 1 98.75 141 ALA B C 1
ATOM 2459 O O . ALA B 1 141 ? 11.18 -7.398 -10.914 1 98.75 141 ALA B O 1
ATOM 2460 N N . THR B 1 142 ? 10.32 -8.367 -9.094 1 98.88 142 THR B N 1
ATOM 2461 C CA . THR B 1 142 ? 10.477 -9.688 -9.688 1 98.88 142 THR B CA 1
ATOM 2462 C C . THR B 1 142 ? 9.156 -10.453 -9.672 1 98.88 142 THR B C 1
ATOM 2464 O O . THR B 1 142 ? 8.25 -10.117 -8.906 1 98.88 142 THR B O 1
ATOM 2467 N N . TYR B 1 143 ? 8.977 -11.352 -10.539 1 98.88 143 TYR B N 1
ATOM 2468 C CA . TYR B 1 143 ? 7.926 -12.359 -10.617 1 98.88 143 TYR B CA 1
ATOM 2469 C C . TYR B 1 143 ? 8.469 -13.68 -11.141 1 98.88 143 TYR B C 1
ATOM 2471 O O . TYR B 1 143 ? 9.648 -13.773 -11.492 1 98.88 143 TYR B O 1
ATOM 2479 N N . VAL B 1 144 ? 7.637 -14.703 -11.125 1 98.94 144 VAL B N 1
ATOM 2480 C CA . VAL B 1 144 ? 8.086 -16.016 -11.57 1 98.94 144 VAL B CA 1
ATOM 2481 C C . VAL B 1 144 ? 7.121 -16.562 -12.625 1 98.94 144 VAL B C 1
ATOM 2483 O O . VAL B 1 144 ? 5.902 -16.453 -12.477 1 98.94 144 VAL B O 1
ATOM 2486 N N . ILE B 1 145 ? 7.652 -17.078 -13.672 1 98.88 145 ILE B N 1
ATOM 2487 C CA . ILE B 1 145 ? 6.891 -17.844 -14.648 1 98.88 145 ILE B CA 1
ATOM 2488 C C . ILE B 1 145 ? 7.07 -19.344 -14.383 1 98.88 145 ILE B C 1
ATOM 2490 O O . ILE B 1 145 ? 8.195 -19.797 -14.18 1 98.88 145 ILE B O 1
ATOM 2494 N N . ILE B 1 146 ? 5.984 -20.031 -14.359 1 98.69 146 ILE B N 1
ATOM 2495 C CA . ILE B 1 146 ? 6.008 -21.469 -14.086 1 98.69 146 ILE B CA 1
ATOM 2496 C C . ILE B 1 146 ? 5.332 -22.219 -15.227 1 98.69 146 ILE B C 1
ATOM 2498 O O . ILE B 1 146 ? 4.23 -21.859 -15.648 1 98.69 146 ILE B O 1
ATOM 2502 N N . ASN B 1 147 ? 6.016 -23.125 -15.805 1 98.19 147 ASN B N 1
ATOM 2503 C CA . ASN B 1 147 ? 5.398 -24.141 -16.672 1 98.19 147 ASN B CA 1
ATOM 2504 C C . ASN B 1 147 ? 5.012 -25.391 -15.875 1 98.19 147 ASN B C 1
ATOM 2506 O O . ASN B 1 147 ? 5.871 -26.203 -15.539 1 98.19 147 ASN B O 1
ATOM 2510 N N . PRO B 1 148 ? 3.771 -25.531 -15.594 1 96.44 148 PRO B N 1
ATOM 2511 C CA . PRO B 1 148 ? 3.373 -26.625 -14.703 1 96.44 148 PRO B CA 1
ATOM 2512 C C . PRO B 1 148 ? 3.49 -28 -15.367 1 96.44 148 PRO B C 1
ATOM 2514 O O . PRO B 1 148 ? 3.447 -29.031 -14.688 1 96.44 148 PRO B O 1
ATOM 2517 N N . GLU B 1 149 ? 3.602 -28.109 -16.656 1 95.81 149 GLU B N 1
ATOM 2518 C CA . GLU B 1 149 ? 3.715 -29.375 -17.359 1 95.81 149 GLU B CA 1
ATOM 2519 C C . GLU B 1 149 ? 5.082 -30.016 -17.125 1 95.81 149 GLU B C 1
ATOM 2521 O O . GLU B 1 149 ? 5.18 -31.234 -16.938 1 95.81 149 GLU B O 1
ATOM 2526 N N . ASN B 1 150 ? 6.105 -29.219 -17.141 1 95.75 150 ASN B N 1
ATOM 2527 C CA . ASN B 1 150 ? 7.445 -29.766 -16.969 1 95.75 150 ASN B CA 1
ATOM 2528 C C . ASN B 1 150 ? 8.117 -29.203 -15.711 1 95.75 150 ASN B C 1
ATOM 2530 O O . ASN B 1 150 ? 9.312 -29.422 -15.492 1 95.75 150 ASN B O 1
ATOM 2534 N N . ASN B 1 151 ? 7.484 -28.375 -14.867 1 95.56 151 ASN B N 1
ATOM 2535 C CA . ASN B 1 151 ? 7.93 -27.812 -13.602 1 95.56 151 ASN B CA 1
ATOM 2536 C C . ASN B 1 151 ? 9.094 -26.844 -13.789 1 95.56 151 ASN B C 1
ATOM 2538 O O . ASN B 1 151 ? 9.953 -26.719 -12.914 1 95.56 151 ASN B O 1
ATOM 2542 N N . LYS B 1 152 ? 9.141 -26.25 -15.008 1 97.12 152 LYS B N 1
ATOM 2543 C CA . LYS B 1 152 ? 10.164 -25.219 -15.219 1 97.12 152 LYS B CA 1
ATOM 2544 C C . LYS B 1 152 ? 9.797 -23.938 -14.492 1 97.12 152 LYS B C 1
ATOM 2546 O O . LYS B 1 152 ? 8.656 -23.469 -14.57 1 97.12 152 LYS B O 1
ATOM 2551 N N . ILE B 1 153 ? 10.812 -23.438 -13.766 1 98.44 153 ILE B N 1
ATOM 2552 C CA . ILE B 1 153 ? 10.641 -22.234 -12.953 1 98.44 153 ILE B CA 1
ATOM 2553 C C . ILE B 1 153 ? 11.617 -21.156 -13.422 1 98.44 153 ILE B C 1
ATOM 2555 O O . ILE B 1 153 ? 12.828 -21.391 -13.508 1 98.44 153 ILE B O 1
ATOM 2559 N N . GLU B 1 154 ? 11.094 -19.969 -13.773 1 98.69 154 GLU B N 1
ATOM 2560 C CA . GLU B 1 154 ? 11.953 -18.875 -14.234 1 98.69 154 GLU B CA 1
ATOM 2561 C C . GLU B 1 154 ? 11.656 -17.578 -13.492 1 98.69 154 GLU B C 1
ATOM 2563 O O . GLU B 1 154 ? 10.539 -17.062 -13.562 1 98.69 154 GLU B O 1
ATOM 2568 N N . PHE B 1 155 ? 12.68 -17.109 -12.805 1 98.81 155 PHE B N 1
ATOM 2569 C CA . PHE B 1 155 ? 12.57 -15.781 -12.211 1 98.81 155 PHE B CA 1
ATOM 2570 C C . PHE B 1 155 ? 12.766 -14.695 -13.266 1 98.81 155 PHE B C 1
ATOM 2572 O O . PHE B 1 155 ? 13.664 -14.797 -14.109 1 98.81 155 PHE B O 1
ATOM 2579 N N . LYS B 1 156 ? 11.898 -13.719 -13.227 1 98.69 156 LYS B N 1
ATOM 2580 C CA . LYS B 1 156 ? 11.953 -12.609 -14.172 1 98.69 156 LYS B CA 1
ATOM 2581 C C . LYS B 1 156 ? 11.891 -11.266 -13.445 1 98.69 156 LYS B C 1
ATOM 2583 O O . LYS B 1 156 ? 11.469 -11.203 -12.289 1 98.69 156 LYS B O 1
ATOM 2588 N N . VAL B 1 157 ? 12.391 -10.273 -14.156 1 97.69 157 VAL B N 1
ATOM 2589 C CA . VAL B 1 157 ? 12.328 -8.914 -13.648 1 97.69 157 VAL B CA 1
ATOM 2590 C C . VAL B 1 157 ? 11.219 -8.141 -14.367 1 97.69 157 VAL B C 1
ATOM 2592 O O . VAL B 1 157 ? 11.055 -8.258 -15.578 1 97.69 157 VAL B O 1
ATOM 2595 N N . LEU B 1 158 ? 10.422 -7.477 -13.656 1 95.56 158 LEU B N 1
ATOM 2596 C CA . LEU B 1 158 ? 9.359 -6.648 -14.219 1 95.56 158 LEU B CA 1
ATOM 2597 C C . LEU B 1 158 ? 9.938 -5.426 -14.922 1 95.56 158 LEU B C 1
ATOM 2599 O O . LEU B 1 158 ? 10.859 -4.789 -14.406 1 95.56 158 LEU B O 1
#

Solvent-accessible surface area (backbone atoms only — not comparable to full-atom values): 16014 Å² total; per-residue (Å²): 64,33,37,36,34,13,36,29,44,56,36,55,84,50,45,67,48,39,63,58,52,37,60,76,59,53,41,41,34,39,38,34,22,14,19,51,28,47,63,84,56,47,71,65,60,64,49,96,80,31,50,56,44,33,25,50,27,74,32,36,14,47,59,68,56,39,15,58,76,50,75,61,28,35,40,74,52,70,38,81,46,74,56,95,90,35,34,36,40,37,21,12,70,67,79,58,45,67,60,52,64,71,61,71,74,38,40,32,37,40,29,23,77,74,47,50,70,43,78,47,75,55,88,78,22,41,37,39,20,38,10,12,32,42,18,80,87,70,73,50,23,20,27,28,42,32,36,81,90,80,67,46,76,42,83,44,73,109,67,33,35,38,32,14,36,31,44,54,36,56,82,50,47,68,50,38,63,59,53,37,61,76,58,52,40,41,36,40,38,34,21,14,19,52,27,46,61,83,56,47,70,65,61,63,49,96,81,29,49,55,43,34,25,50,26,75,31,36,14,47,59,68,57,39,15,58,76,50,74,63,29,36,39,73,50,69,39,82,47,75,55,98,90,36,34,34,38,37,22,10,70,67,80,59,45,69,61,53,65,70,61,71,74,36,41,32,37,41,31,23,75,74,47,49,70,42,78,47,75,55,89,79,22,42,36,39,21,36,10,13,32,43,17,81,87,70,73,49,24,20,27,27,42,33,36,81,89,80,68,46,76,42,82,44,74,110

pLDDT: mean 97.72, std 1.41, range [91.31, 98.94]

Secondary structure (DSSP, 8-state):
-EEEE---TT-HHHHTTHHHHHHHTT--EEEE-S---SGGGGGGT-BTTBEEEEE--TT---HHHHHHHTTS-EESSSEEEEETTEEEEE-SSGGGHHHHHHHT--SEEE--SS-SEEEEEETTEEEEEE--SS-TTTS--EEEEEETTTTEEEEEE-/-EEEE---TT-HHHHTTHHHHHHHTT--EEEE-S---SGGGGGGT-BTTBEEEEE--TT---HHHHHHHTTS-EESSSEEEEETTEEEEE-SS-TTHHHHHHHT--SEEE--SS--EEEEEETTEEEEEE--SS-TTTS--EEEEEETTTTEEEEEE-

Radius of gyration: 21.61 Å; Cα contacts (8 Å, |Δi|>4): 804; chains: 2; bounding box: 36×68×44 Å